Protein AF-A0A662RCV9-F1 (afdb_monomer_lite)

Structure (mmCIF, N/CA/C/O backbone):
data_AF-A0A662RCV9-F1
#
_entry.id   AF-A0A662RCV9-F1
#
loop_
_atom_site.group_PDB
_atom_site.id
_atom_site.type_symbol
_atom_site.label_atom_id
_atom_site.label_alt_id
_atom_site.label_comp_id
_atom_site.label_asym_id
_atom_site.label_entity_id
_atom_site.label_seq_id
_atom_site.pdbx_PDB_ins_code
_atom_site.Cartn_x
_atom_site.Cartn_y
_atom_site.Cartn_z
_atom_site.occupancy
_atom_site.B_iso_or_equiv
_atom_site.auth_seq_id
_atom_site.auth_comp_id
_atom_site.auth_asym_id
_atom_site.auth_atom_id
_atom_site.pdbx_PDB_model_num
ATOM 1 N N . MET A 1 1 ? -81.017 -62.241 39.665 1.00 31.53 1 MET A N 1
ATOM 2 C CA . MET A 1 1 ? -79.745 -62.808 39.164 1.00 31.53 1 MET A CA 1
ATOM 3 C C . MET A 1 1 ? -78.809 -61.648 38.852 1.00 31.53 1 MET A C 1
ATOM 5 O O . MET A 1 1 ? -79.280 -60.756 38.170 1.00 31.53 1 MET A O 1
ATOM 9 N N . ILE A 1 2 ? -77.567 -61.684 39.366 1.00 32.50 2 ILE A N 1
ATOM 10 C CA . ILE A 1 2 ? -76.343 -60.984 38.885 1.00 32.50 2 ILE A CA 1
ATOM 11 C C . ILE A 1 2 ? -76.478 -59.444 38.678 1.00 32.50 2 ILE A C 1
ATOM 13 O O . ILE A 1 2 ? -77.080 -59.025 37.701 1.00 32.50 2 ILE A O 1
ATOM 17 N N . THR A 1 3 ? -76.130 -58.528 39.603 1.00 35.22 3 THR A N 1
ATOM 18 C CA . THR A 1 3 ? -74.823 -58.098 40.204 1.00 35.22 3 THR A CA 1
ATOM 19 C C . THR A 1 3 ? -73.864 -57.290 39.304 1.00 35.22 3 THR A C 1
ATOM 21 O O . THR A 1 3 ? -73.508 -57.767 38.234 1.00 35.22 3 THR A O 1
ATOM 24 N N . GLY A 1 4 ? -73.345 -56.152 39.815 1.00 32.41 4 GLY A N 1
ATOM 25 C CA . GLY A 1 4 ? -72.220 -55.361 39.251 1.00 32.41 4 GLY A CA 1
ATOM 26 C C . GLY A 1 4 ? -72.557 -53.867 39.040 1.00 32.41 4 GLY A C 1
ATOM 27 O O . GLY A 1 4 ? -73.056 -53.524 37.980 1.00 32.41 4 GLY A O 1
ATOM 28 N N . VAL A 1 5 ? -72.562 -52.976 40.044 1.00 35.94 5 VAL A N 1
ATOM 2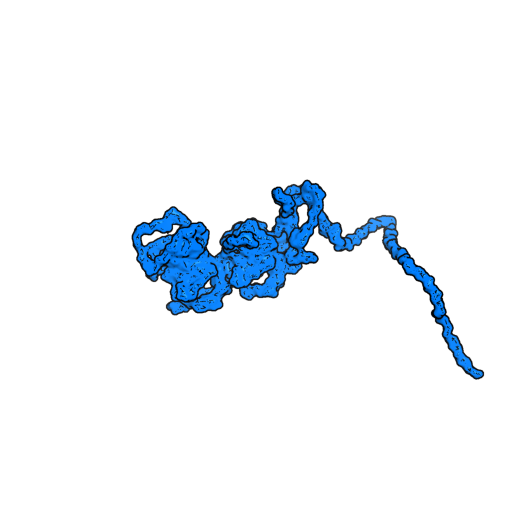9 C CA . VAL A 1 5 ? -71.458 -52.368 40.842 1.00 35.94 5 VAL A CA 1
ATOM 30 C C . VAL A 1 5 ? -70.784 -51.139 40.187 1.00 35.94 5 VAL A C 1
ATOM 32 O O . VAL A 1 5 ? -70.002 -51.251 39.254 1.00 35.94 5 VAL A O 1
ATOM 35 N N . CYS A 1 6 ? -71.106 -49.980 40.775 1.00 30.56 6 CYS A N 1
ATOM 36 C CA . CYS A 1 6 ? -70.373 -48.716 40.954 1.00 30.56 6 CYS A CA 1
ATOM 37 C C . CYS A 1 6 ? -69.074 -48.415 40.169 1.00 30.56 6 CYS A C 1
ATOM 39 O O . CYS A 1 6 ? -68.053 -49.050 40.410 1.00 30.56 6 CYS A O 1
ATOM 41 N N . MET A 1 7 ? -69.022 -47.220 39.559 1.00 29.84 7 MET A N 1
ATOM 42 C CA . MET A 1 7 ? -68.301 -46.098 40.194 1.00 29.84 7 MET A CA 1
ATOM 43 C C . MET A 1 7 ? -68.914 -44.738 39.799 1.00 29.84 7 MET A C 1
ATOM 45 O O . MET A 1 7 ? -69.350 -44.546 38.668 1.00 29.84 7 MET A O 1
ATOM 49 N N . ILE A 1 8 ? -69.005 -43.821 40.764 1.00 36.94 8 ILE A N 1
ATOM 50 C CA . ILE A 1 8 ? -69.650 -42.501 40.672 1.00 36.94 8 ILE A CA 1
ATOM 51 C C . ILE A 1 8 ? -68.619 -41.415 41.031 1.00 36.94 8 ILE A C 1
ATOM 53 O O . ILE A 1 8 ? -67.739 -41.670 41.849 1.00 36.94 8 ILE A O 1
ATOM 57 N N . MET A 1 9 ? -68.873 -40.203 40.515 1.00 33.81 9 MET A N 1
ATOM 58 C CA . MET A 1 9 ? -68.410 -38.865 40.944 1.00 33.81 9 MET A CA 1
ATOM 59 C C . MET A 1 9 ? -67.101 -38.328 40.327 1.00 33.81 9 MET A C 1
ATOM 61 O O . MET A 1 9 ? -66.177 -39.085 40.071 1.00 33.81 9 MET A O 1
ATOM 65 N N . ALA A 1 10 ? -66.964 -37.019 40.064 1.00 34.22 10 ALA A N 1
ATOM 66 C CA . ALA A 1 10 ? -67.925 -35.910 40.195 1.00 34.22 10 ALA A CA 1
ATOM 67 C C . ALA A 1 10 ? -67.695 -34.847 39.106 1.00 34.22 10 ALA A C 1
ATOM 69 O O . ALA A 1 10 ? -66.555 -34.518 38.792 1.00 34.22 10 ALA A O 1
ATOM 70 N N . LEU A 1 11 ? -68.778 -34.253 38.600 1.00 32.81 11 LEU A N 1
ATOM 71 C CA . LEU A 1 11 ? -68.750 -33.006 37.837 1.00 32.81 11 LEU A CA 1
ATOM 72 C C . LEU A 1 11 ? -69.623 -31.993 38.586 1.00 32.81 11 LEU A C 1
ATOM 74 O O . LEU A 1 11 ? -70.811 -32.255 38.730 1.00 32.81 11 LEU A O 1
ATOM 78 N N . LEU A 1 12 ? -69.020 -30.914 39.100 1.00 34.31 12 LEU A N 1
ATOM 79 C CA . LEU A 1 12 ? -69.616 -29.672 39.644 1.00 34.31 12 LEU A CA 1
ATOM 80 C C . LEU A 1 12 ? -68.435 -28.826 40.174 1.00 34.31 12 LEU A C 1
ATOM 82 O O . LEU A 1 12 ? -67.881 -29.119 41.225 1.00 34.31 12 LEU A O 1
ATOM 86 N N . VAL A 1 13 ? -67.821 -27.985 39.339 1.00 40.56 13 VAL A N 1
ATOM 87 C CA . VAL A 1 13 ? -68.150 -26.552 39.182 1.00 40.56 13 VAL A CA 1
ATOM 88 C C . VAL A 1 13 ? -67.979 -25.754 40.478 1.00 40.56 13 VAL A C 1
ATOM 90 O O . VAL A 1 13 ? -68.875 -25.724 41.314 1.00 40.56 13 VAL A O 1
ATOM 93 N N . PHE A 1 14 ? -66.888 -24.989 40.544 1.00 34.72 14 PHE A N 1
ATOM 94 C CA . PHE A 1 14 ? -66.885 -23.662 41.157 1.00 34.72 14 PHE A CA 1
ATOM 95 C C . PHE A 1 14 ? -66.137 -22.692 40.243 1.00 34.72 14 PHE A C 1
ATOM 97 O O . PHE A 1 14 ? -64.985 -22.920 39.882 1.00 34.72 14 PHE A O 1
ATOM 104 N N . VAL A 1 15 ? -66.819 -21.610 39.868 1.00 46.06 15 VAL A N 1
ATOM 105 C CA . VAL A 1 15 ? -66.172 -20.393 39.371 1.00 46.06 15 VAL A CA 1
ATOM 106 C C . VAL A 1 15 ? -65.544 -19.720 40.589 1.00 46.06 15 VAL A C 1
ATOM 108 O O . VAL A 1 15 ? -66.243 -19.471 41.570 1.00 46.06 15 VAL A O 1
ATOM 111 N N . GLY A 1 16 ? -64.242 -19.458 40.538 1.00 33.25 16 GLY A N 1
ATOM 112 C CA . GLY A 1 16 ? -63.501 -18.754 41.580 1.00 33.25 16 GLY A CA 1
ATOM 113 C C . GLY A 1 16 ? -62.483 -17.828 40.930 1.00 33.25 16 GLY A C 1
ATOM 114 O O . GLY A 1 16 ? -61.829 -18.224 39.966 1.00 33.25 16 GLY A O 1
ATOM 115 N N . ASP A 1 17 ? -62.405 -16.592 41.419 1.00 31.89 17 ASP A N 1
ATOM 116 C CA . ASP A 1 17 ? -61.586 -15.539 40.821 1.00 31.89 17 ASP A CA 1
ATOM 117 C C . ASP A 1 17 ? -60.115 -15.945 40.696 1.00 31.89 17 ASP A C 1
ATOM 119 O O . ASP A 1 17 ? -59.506 -16.433 41.651 1.00 31.89 17 ASP A O 1
ATOM 123 N N . SER A 1 18 ? -59.516 -15.643 39.542 1.00 37.44 18 SER A N 1
ATOM 124 C CA . SER A 1 18 ? -58.066 -15.673 39.343 1.00 37.44 18 SER A CA 1
ATOM 125 C C . SER A 1 18 ? -57.403 -14.537 40.126 1.00 37.44 18 SER A C 1
ATOM 127 O O . SER A 1 18 ? -56.944 -13.547 39.558 1.00 37.44 18 SER A O 1
ATOM 129 N N . ARG A 1 19 ? -57.360 -14.669 41.452 1.00 33.50 19 ARG A N 1
ATOM 130 C CA . ARG A 1 19 ? -56.411 -13.918 42.268 1.00 33.50 19 ARG A CA 1
ATOM 131 C C . ARG A 1 19 ? -55.027 -14.490 42.007 1.00 33.50 19 ARG A C 1
ATOM 133 O O . ARG A 1 19 ? -54.860 -15.708 42.005 1.00 33.50 19 ARG A O 1
ATOM 140 N N . ALA A 1 20 ? -54.060 -13.605 41.778 1.00 35.31 20 ALA A N 1
ATOM 141 C CA . ALA A 1 20 ? -52.662 -13.989 41.850 1.00 35.31 20 ALA A CA 1
ATOM 142 C C . ALA A 1 20 ? -52.443 -14.682 43.200 1.00 35.31 20 ALA A C 1
ATOM 144 O O . ALA A 1 20 ? -52.884 -14.167 44.231 1.00 35.31 20 ALA A O 1
ATOM 145 N N . ALA A 1 21 ? -51.810 -15.853 43.179 1.00 35.97 21 ALA A N 1
ATOM 146 C CA . ALA A 1 21 ? -51.142 -16.309 44.380 1.00 35.97 21 ALA A CA 1
ATOM 147 C C . ALA A 1 21 ? -50.091 -15.244 44.713 1.00 35.97 21 ALA A C 1
ATOM 149 O O . ALA A 1 21 ? -49.385 -14.785 43.811 1.00 35.97 21 ALA A O 1
ATOM 150 N N . ASP A 1 22 ? -50.017 -14.837 45.978 1.00 35.03 22 ASP A N 1
ATOM 151 C CA . ASP A 1 22 ? -48.788 -14.241 46.478 1.00 35.03 22 ASP A CA 1
ATOM 152 C C . ASP A 1 22 ? -47.717 -15.329 46.315 1.00 35.03 22 ASP A C 1
ATOM 154 O O . ASP A 1 22 ? -47.710 -16.307 47.063 1.00 35.03 22 ASP A O 1
ATOM 158 N N . ASP A 1 23 ? -46.879 -15.212 45.281 1.00 33.44 23 ASP A N 1
ATOM 159 C CA . ASP A 1 23 ? -45.663 -16.013 45.185 1.00 33.44 23 ASP A CA 1
ATOM 160 C C . ASP A 1 23 ? -44.817 -15.643 46.405 1.00 33.44 23 ASP A C 1
ATOM 162 O O . ASP A 1 23 ? -44.346 -14.506 46.524 1.00 33.44 23 ASP A O 1
ATOM 166 N N . ASP A 1 24 ? -44.680 -16.596 47.330 1.00 35.03 24 ASP A N 1
ATOM 167 C CA . ASP A 1 24 ? -43.913 -16.444 48.561 1.00 35.03 24 ASP A CA 1
ATOM 168 C C . ASP A 1 24 ? -42.523 -15.883 48.235 1.00 35.03 24 ASP A C 1
ATOM 170 O O . ASP A 1 24 ? -41.672 -16.567 47.658 1.00 35.03 24 ASP A O 1
ATOM 174 N N . ILE A 1 25 ? -42.278 -14.627 48.625 1.00 42.31 25 ILE A N 1
ATOM 175 C CA . ILE A 1 25 ? -40.955 -14.011 48.508 1.00 42.31 25 ILE A CA 1
ATOM 176 C C . ILE A 1 25 ? -39.993 -14.897 49.314 1.00 42.31 25 ILE A C 1
ATOM 178 O O . ILE A 1 25 ? -40.198 -15.036 50.525 1.00 42.31 25 ILE A O 1
ATOM 182 N N . PRO A 1 26 ? -38.951 -15.496 48.704 1.00 42.88 26 PRO A N 1
ATOM 183 C CA . PRO A 1 26 ? -38.099 -16.454 49.397 1.00 42.88 26 PRO A CA 1
ATOM 184 C C . PRO A 1 26 ? -37.330 -15.767 50.532 1.00 42.88 26 PRO A C 1
ATOM 186 O O . PRO A 1 26 ? -36.320 -15.092 50.323 1.00 42.88 26 PRO A O 1
ATOM 189 N N . PHE A 1 27 ? -37.824 -15.940 51.759 1.00 43.72 27 PHE A N 1
ATOM 190 C CA . PHE A 1 27 ? -37.208 -15.396 52.961 1.00 43.72 27 PHE A CA 1
ATOM 191 C C . PHE A 1 27 ? -36.039 -16.282 53.400 1.00 43.72 27 PHE A C 1
ATOM 193 O O . PHE A 1 27 ? -36.218 -17.328 54.027 1.00 43.72 27 PHE A O 1
ATOM 200 N N . PHE A 1 28 ? -34.820 -15.843 53.095 1.00 47.69 28 PHE A N 1
ATOM 201 C CA . PHE A 1 28 ? -33.599 -16.487 53.571 1.00 47.69 28 PHE A CA 1
ATOM 202 C C . PHE A 1 28 ? -33.356 -16.167 55.053 1.00 47.69 28 PHE A C 1
ATOM 204 O O . PHE A 1 28 ? -32.650 -15.219 55.405 1.00 47.69 28 PHE A O 1
ATOM 211 N N . ALA A 1 29 ? -33.926 -16.991 55.934 1.00 44.41 29 ALA A N 1
ATOM 212 C CA . ALA A 1 29 ? -33.569 -17.022 57.347 1.00 44.41 29 ALA A CA 1
ATOM 213 C C . ALA A 1 29 ? -32.135 -17.563 57.510 1.00 44.41 29 ALA A C 1
ATOM 215 O O . ALA A 1 29 ? -31.917 -18.773 57.522 1.00 44.41 29 ALA A O 1
ATOM 216 N N . GLY A 1 30 ? -31.149 -16.668 57.611 1.00 46.34 30 GLY A N 1
ATOM 217 C CA . GLY A 1 30 ? -29.776 -17.049 57.956 1.00 46.34 30 GLY A CA 1
ATOM 218 C C . GLY A 1 30 ? -29.659 -17.425 59.433 1.00 46.34 30 GLY A C 1
ATOM 219 O O . GLY A 1 30 ? -30.222 -16.741 60.289 1.00 46.34 30 GLY A O 1
ATOM 220 N N . GLU A 1 31 ? -28.909 -18.483 59.743 1.00 50.44 31 GLU A N 1
ATOM 221 C CA . GLU A 1 31 ? -28.566 -18.808 61.130 1.00 50.44 31 GLU A CA 1
ATOM 222 C C . GLU A 1 31 ? -27.612 -17.765 61.731 1.00 50.44 31 GLU A C 1
ATOM 224 O O . GLU A 1 31 ? -26.708 -17.241 61.072 1.00 50.44 31 GLU A O 1
ATOM 229 N N . THR A 1 32 ? -27.795 -17.482 63.021 1.00 46.69 32 THR A N 1
ATOM 230 C CA . THR A 1 32 ? -27.042 -16.469 63.765 1.00 46.69 32 THR A CA 1
ATOM 231 C C . THR A 1 32 ? -25.558 -16.838 63.887 1.00 46.69 32 THR A C 1
ATOM 233 O O . THR A 1 32 ? -25.153 -17.510 64.833 1.00 46.69 32 THR A O 1
ATOM 236 N N . GLY A 1 33 ? -24.727 -16.369 62.954 1.00 48.56 33 GLY A N 1
ATOM 237 C CA . GLY A 1 33 ? -23.268 -16.539 63.010 1.00 48.56 33 GLY A CA 1
ATOM 238 C C . GLY A 1 33 ? -22.567 -16.679 61.659 1.00 48.56 33 GLY A C 1
ATOM 239 O O . GLY A 1 33 ? -21.349 -16.526 61.603 1.00 48.56 33 GLY A O 1
ATOM 240 N N . LEU A 1 34 ? -23.308 -16.920 60.573 1.00 48.84 34 LEU A N 1
ATOM 241 C CA . LEU A 1 34 ? -22.764 -16.952 59.214 1.00 48.84 34 LEU A CA 1
ATOM 242 C C . LEU A 1 34 ? -23.221 -15.701 58.446 1.00 48.84 34 LEU A C 1
ATOM 244 O O . LEU A 1 34 ? -24.417 -15.405 58.440 1.00 48.84 34 LEU A O 1
ATOM 248 N N . PRO A 1 35 ? -22.319 -14.939 57.798 1.00 45.28 35 PRO A N 1
ATOM 249 C CA . PRO A 1 35 ? -22.740 -13.842 56.941 1.00 45.28 35 PRO A CA 1
ATOM 250 C C . PRO A 1 35 ? -23.471 -14.409 55.719 1.00 45.28 35 PRO A C 1
ATOM 252 O O . PRO A 1 35 ? -22.893 -15.161 54.934 1.00 45.28 35 PRO A O 1
ATOM 255 N N . ASN A 1 36 ? -24.733 -14.016 55.541 1.00 47.44 36 ASN A N 1
ATOM 256 C CA . ASN A 1 36 ? -25.494 -14.286 54.324 1.00 47.44 36 ASN A CA 1
ATOM 257 C C . ASN A 1 36 ? -24.859 -13.526 53.147 1.00 47.44 36 ASN A C 1
ATOM 259 O O . ASN A 1 36 ? -25.221 -12.383 52.868 1.00 47.44 36 ASN A O 1
ATOM 263 N N . VAL A 1 37 ? -23.901 -14.148 52.456 1.00 51.06 37 VAL A N 1
ATOM 264 C CA . VAL A 1 37 ? -23.338 -13.601 51.217 1.00 51.06 37 VAL A CA 1
ATOM 265 C C . VAL A 1 37 ? -24.336 -13.847 50.087 1.00 51.06 37 VAL A C 1
ATOM 267 O O . VAL A 1 37 ? -24.345 -14.901 49.453 1.00 51.06 37 VAL A O 1
ATOM 270 N N . MET A 1 38 ? -25.200 -12.861 49.847 1.00 52.75 38 MET A N 1
ATOM 271 C CA . MET A 1 38 ? -26.056 -12.830 48.666 1.00 52.75 38 MET A CA 1
ATOM 272 C C . MET A 1 38 ? -25.196 -12.506 47.439 1.00 52.75 38 MET A C 1
ATOM 274 O O . MET A 1 38 ? -24.835 -11.353 47.209 1.00 52.75 38 MET A O 1
ATOM 278 N N . PHE A 1 39 ? -24.878 -13.520 46.636 1.00 50.28 39 PHE A N 1
ATOM 279 C CA . PHE A 1 39 ? -24.305 -13.308 45.309 1.00 50.28 39 PHE A CA 1
ATOM 280 C C . PHE A 1 39 ? -25.419 -12.901 44.341 1.00 50.28 39 PHE A C 1
ATOM 282 O O . PHE A 1 39 ? -26.150 -13.747 43.826 1.00 50.28 39 PHE A O 1
ATOM 289 N N . ILE A 1 40 ? -25.558 -11.596 44.106 1.00 51.56 40 ILE A N 1
ATOM 290 C CA . ILE A 1 40 ? -26.419 -11.075 43.045 1.00 51.56 40 ILE A CA 1
ATOM 291 C C . ILE A 1 40 ? -25.659 -11.201 41.722 1.00 51.56 40 ILE A C 1
ATOM 293 O O . ILE A 1 40 ? -24.753 -10.420 41.444 1.00 51.56 40 ILE A O 1
ATOM 297 N N . PHE A 1 41 ? -26.040 -12.176 40.899 1.00 47.81 41 PHE A N 1
ATOM 298 C CA . PHE A 1 41 ? -25.658 -12.218 39.487 1.00 47.81 41 PHE A CA 1
ATOM 299 C C . PHE A 1 41 ? -26.686 -11.425 38.675 1.00 47.81 41 PHE A C 1
ATOM 301 O O . PHE A 1 41 ? -27.550 -12.004 38.016 1.00 47.81 41 PHE A O 1
ATOM 308 N N . ASP A 1 42 ? -26.630 -10.096 38.780 1.00 45.41 42 ASP A N 1
ATOM 309 C CA . ASP A 1 42 ? -27.440 -9.219 37.938 1.00 45.41 42 ASP A CA 1
ATOM 310 C C . ASP A 1 42 ? -26.706 -8.942 36.621 1.00 45.41 42 ASP A C 1
ATOM 312 O O . ASP A 1 42 ? -25.679 -8.267 36.588 1.00 45.41 42 ASP A O 1
ATOM 316 N N . ASN A 1 43 ? -27.257 -9.475 35.531 1.00 44.28 43 ASN A N 1
ATOM 317 C CA . ASN A 1 43 ? -26.786 -9.229 34.169 1.00 44.28 43 ASN A CA 1
ATOM 318 C C . ASN A 1 43 ? -27.528 -8.052 33.506 1.00 44.28 43 ASN A C 1
ATOM 320 O O . ASN A 1 43 ? -27.511 -7.938 32.281 1.00 44.28 43 ASN A O 1
ATOM 324 N N . SER A 1 44 ? -28.220 -7.203 34.274 1.00 48.75 44 SER A N 1
ATOM 325 C CA . SER A 1 44 ? -28.886 -6.020 33.737 1.00 48.75 44 SER A CA 1
ATOM 326 C C . SER A 1 44 ? -27.890 -5.001 33.172 1.00 48.75 44 SER A C 1
ATOM 328 O O . SER A 1 44 ? -26.840 -4.715 33.751 1.00 48.75 44 SER A O 1
ATOM 330 N N . ASP A 1 45 ? -28.289 -4.367 32.069 1.00 46.16 45 ASP A N 1
ATOM 331 C CA . ASP A 1 45 ? -27.633 -3.207 31.447 1.00 46.16 45 ASP A CA 1
ATOM 332 C C . ASP A 1 45 ? -27.265 -2.083 32.439 1.00 46.16 45 ASP A C 1
ATOM 334 O O . ASP A 1 45 ? -26.376 -1.278 32.170 1.00 46.16 45 ASP A O 1
ATOM 338 N N . SER A 1 46 ? -27.969 -1.998 33.572 1.00 46.81 46 SER A N 1
ATOM 339 C CA . SER A 1 46 ? -27.752 -1.014 34.639 1.00 46.81 46 SER A CA 1
ATOM 340 C C . SER A 1 46 ? -26.547 -1.295 35.542 1.00 46.81 46 SER A C 1
ATOM 342 O O . SER A 1 46 ? -26.133 -0.390 36.262 1.00 46.81 46 SER A O 1
ATOM 344 N N . MET A 1 47 ? -25.995 -2.513 35.531 1.00 45.06 47 MET A N 1
ATOM 345 C CA . MET A 1 47 ? -24.847 -2.906 36.364 1.00 45.06 47 MET A CA 1
ATOM 346 C C . MET A 1 47 ? -23.541 -3.091 35.577 1.00 45.06 47 MET A C 1
ATOM 348 O O . MET A 1 47 ? -22.485 -3.198 36.197 1.00 45.06 47 MET A O 1
ATOM 352 N N . GLN A 1 48 ? -23.585 -3.107 34.238 1.00 50.41 48 GLN A N 1
ATOM 353 C CA . GLN A 1 48 ? -22.397 -3.331 33.398 1.00 50.41 48 GLN A CA 1
ATOM 354 C C . GLN A 1 48 ? -21.670 -2.042 32.972 1.00 50.41 48 GLN A C 1
ATOM 356 O O . GLN A 1 48 ? -20.453 -2.071 32.800 1.00 50.41 48 GLN A O 1
ATOM 361 N N . ASP A 1 49 ? -22.374 -0.909 32.880 1.00 53.28 49 ASP A N 1
ATOM 362 C CA . ASP A 1 49 ? -21.782 0.410 32.621 1.00 53.28 49 ASP A CA 1
ATOM 363 C C . ASP A 1 49 ? -21.808 1.263 33.904 1.00 53.28 49 ASP A C 1
ATOM 365 O O . ASP A 1 49 ? -22.858 1.799 34.266 1.00 53.28 49 ASP A O 1
ATOM 369 N N . VAL A 1 50 ? -20.659 1.492 34.556 1.00 55.28 50 VAL A N 1
ATOM 370 C CA . VAL A 1 50 ? -20.519 2.704 35.388 1.00 55.28 50 VAL A CA 1
ATOM 371 C C . VAL A 1 50 ? -20.481 3.880 34.410 1.00 55.28 50 VAL A C 1
ATOM 373 O O . VAL A 1 50 ? -19.551 3.946 33.603 1.00 55.28 50 VAL A O 1
ATOM 376 N N . PRO A 1 51 ? -21.474 4.786 34.409 1.00 64.19 51 PRO A N 1
ATOM 377 C CA . PRO A 1 51 ? -21.520 5.833 33.407 1.00 64.19 51 PRO A CA 1
ATOM 378 C C . PRO A 1 51 ? -20.365 6.812 33.610 1.00 64.19 51 PRO A C 1
ATOM 380 O O . PRO A 1 51 ? -20.164 7.339 34.704 1.00 64.19 51 PRO A O 1
ATOM 383 N N . TYR A 1 52 ? -19.650 7.089 32.526 1.00 72.75 52 TYR A N 1
ATOM 384 C CA . TYR A 1 52 ? -18.602 8.098 32.477 1.00 72.75 52 TYR A CA 1
ATOM 385 C C . TYR A 1 52 ? -19.154 9.467 32.906 1.00 72.75 52 TYR A C 1
ATOM 387 O O . TYR A 1 52 ? -20.156 9.926 32.357 1.00 72.75 52 TYR A O 1
ATOM 395 N N . LEU A 1 53 ? -18.524 10.134 33.874 1.00 82.00 53 LEU A N 1
ATOM 396 C CA . LEU A 1 53 ? -18.952 11.458 34.331 1.00 82.00 53 LEU A CA 1
ATOM 397 C C . LEU A 1 53 ? -18.329 12.547 33.455 1.00 82.00 53 LEU A C 1
ATOM 399 O O . LEU A 1 53 ? -17.136 12.523 33.183 1.00 82.00 53 LEU A O 1
ATOM 403 N N . ARG A 1 54 ? -19.129 13.517 33.015 1.00 83.94 54 ARG A N 1
ATOM 404 C CA . ARG A 1 54 ? -18.655 14.711 32.299 1.00 83.94 54 ARG A CA 1
ATOM 405 C C . ARG A 1 54 ? -18.329 15.829 33.282 1.00 83.94 54 ARG A C 1
ATOM 407 O O . ARG A 1 54 ? -18.956 15.926 34.337 1.00 83.94 54 ARG A O 1
ATOM 414 N N . LYS A 1 55 ? -17.437 16.745 32.890 1.00 83.44 55 LYS A N 1
ATOM 415 C CA . LYS A 1 55 ? -17.058 17.934 33.683 1.00 83.44 55 LYS A CA 1
ATOM 416 C C . LYS A 1 55 ? -18.248 18.902 33.936 1.00 83.44 55 LYS A C 1
ATOM 418 O O . LYS A 1 55 ? -18.156 19.771 34.797 1.00 83.44 55 LYS A O 1
ATOM 423 N N . ASP A 1 56 ? -19.391 18.721 33.254 1.00 82.12 56 ASP A N 1
ATOM 424 C CA . ASP A 1 56 ? -20.676 19.411 33.506 1.00 82.12 56 ASP A CA 1
ATOM 425 C C . ASP A 1 56 ? -21.604 18.705 34.532 1.00 82.12 56 ASP A C 1
ATOM 427 O O . ASP A 1 56 ? -22.691 19.204 34.828 1.00 82.12 56 ASP A O 1
ATOM 431 N N . GLY A 1 57 ? -21.191 17.554 35.075 1.00 76.81 57 GLY A N 1
ATOM 432 C CA . GLY A 1 57 ? -21.957 16.728 36.014 1.00 76.81 57 GLY A CA 1
ATOM 433 C C . GLY A 1 57 ? -22.954 15.754 35.370 1.00 76.81 57 GLY A C 1
ATOM 434 O O . GLY A 1 57 ? -23.561 14.956 36.086 1.00 76.81 57 GLY A O 1
ATOM 435 N N . ASN A 1 58 ? -23.132 15.775 34.045 1.00 80.88 58 ASN A N 1
ATOM 436 C CA . ASN A 1 58 ? -23.969 14.801 33.346 1.00 80.88 58 ASN A CA 1
ATOM 437 C C . ASN A 1 58 ? -23.242 13.464 33.157 1.00 80.88 58 ASN A C 1
ATOM 439 O O . ASN A 1 58 ? -22.018 13.388 33.053 1.00 80.88 58 ASN A O 1
ATOM 443 N N . THR A 1 59 ? -24.018 12.391 33.035 1.00 78.31 59 THR A N 1
ATOM 444 C CA . THR A 1 59 ? -23.511 11.059 32.708 1.00 78.31 59 THR A CA 1
ATOM 445 C C . THR A 1 59 ? -23.463 10.831 31.199 1.00 78.31 59 THR A C 1
ATOM 447 O O . THR A 1 59 ? -24.467 10.931 30.489 1.00 78.31 59 THR A O 1
ATOM 450 N N . LEU A 1 60 ? -22.291 10.457 30.694 1.00 74.88 60 LEU A N 1
ATOM 451 C CA . LEU A 1 60 ? -22.125 9.897 29.365 1.00 74.88 60 LEU A CA 1
ATOM 452 C C . LEU A 1 60 ? -22.393 8.387 29.398 1.00 74.88 60 LEU A C 1
ATOM 454 O O . LEU A 1 60 ? -21.662 7.617 30.018 1.00 74.88 60 LEU A O 1
ATOM 458 N N . ARG A 1 61 ? -23.368 7.953 28.594 1.00 72.50 61 ARG A N 1
ATOM 459 C CA . ARG A 1 61 ? -23.448 6.574 28.095 1.00 72.50 61 ARG A CA 1
ATOM 460 C C . ARG A 1 61 ? -23.131 6.572 26.592 1.00 72.50 61 ARG A C 1
ATOM 462 O O . ARG A 1 61 ? -23.940 7.109 25.824 1.00 72.50 61 ARG A O 1
ATOM 469 N N . PRO A 1 62 ? -21.974 6.043 26.145 1.00 67.38 62 PRO A N 1
ATOM 470 C CA . PRO A 1 62 ? -21.641 5.954 24.724 1.00 67.38 62 PRO A CA 1
ATOM 471 C C . PRO A 1 62 ? -22.703 5.161 23.944 1.00 67.38 62 PRO A C 1
ATOM 473 O O . PRO A 1 62 ? -23.315 4.239 24.472 1.00 67.38 62 PRO A O 1
ATOM 476 N N . ARG A 1 63 ? -22.954 5.515 22.675 1.00 61.88 63 ARG A N 1
ATOM 477 C CA . ARG A 1 63 ? -24.005 4.881 21.847 1.00 61.88 63 ARG A CA 1
ATOM 478 C C . ARG A 1 63 ? -23.502 4.451 20.467 1.00 61.88 63 ARG A C 1
ATOM 480 O O . ARG A 1 63 ? -22.611 5.074 19.887 1.00 61.88 63 ARG A O 1
ATOM 487 N N . GLY A 1 64 ? -24.128 3.417 19.902 1.00 66.56 64 GLY A N 1
ATOM 488 C CA . GLY A 1 64 ? -23.975 3.007 18.499 1.00 66.56 64 GLY A CA 1
ATOM 489 C C . GLY A 1 64 ? -22.637 2.333 18.180 1.00 66.56 64 GLY A C 1
ATOM 490 O O . GLY A 1 64 ? -22.500 1.121 18.312 1.00 66.56 64 GLY A O 1
ATOM 491 N N . TRP A 1 65 ? -21.657 3.112 17.722 1.00 59.19 65 TRP A N 1
ATOM 492 C CA . TRP A 1 65 ? -20.280 2.653 17.480 1.00 59.19 65 TRP A CA 1
ATOM 493 C C . TRP A 1 65 ? -19.284 3.197 18.515 1.00 59.19 65 TRP A C 1
ATOM 495 O O . TRP A 1 65 ? -18.128 2.804 18.500 1.00 59.19 65 TRP A O 1
ATOM 505 N N . ARG A 1 66 ? -19.720 4.086 19.419 1.00 67.06 66 ARG A N 1
ATOM 506 C CA . ARG A 1 66 ? -18.850 4.802 20.368 1.00 67.06 66 ARG A CA 1
ATOM 507 C C . ARG A 1 66 ? -18.570 4.066 21.680 1.00 67.06 66 ARG A C 1
ATOM 509 O O . ARG A 1 66 ? -17.698 4.490 22.419 1.00 67.06 66 ARG A O 1
ATOM 516 N N . TRP A 1 67 ? -19.285 2.981 21.971 1.00 63.03 67 TRP A N 1
ATOM 517 C CA . TRP A 1 67 ? -18.999 2.099 23.117 1.00 63.03 67 TRP A CA 1
ATOM 518 C C . TRP A 1 67 ? -17.746 1.229 22.911 1.00 63.03 67 TRP A C 1
ATOM 520 O O . TRP A 1 67 ? -17.315 0.527 23.812 1.00 63.03 67 TRP A O 1
ATOM 530 N N . ARG A 1 68 ? -17.170 1.282 21.706 1.00 62.25 68 ARG A N 1
ATOM 531 C CA . ARG A 1 68 ? -16.096 0.417 21.202 1.00 62.25 68 ARG A CA 1
ATOM 532 C C . ARG A 1 68 ? -14.684 0.880 21.543 1.00 62.25 68 ARG A C 1
ATOM 534 O O . ARG A 1 68 ? -13.711 0.263 21.122 1.00 62.25 68 ARG A O 1
ATOM 541 N N . TYR A 1 69 ? -14.579 1.995 22.250 1.00 70.25 69 TYR A N 1
ATOM 542 C CA . TYR A 1 69 ? -13.322 2.639 22.600 1.00 70.25 69 TYR A CA 1
ATOM 543 C C . TYR A 1 69 ? -13.350 2.980 24.078 1.00 70.25 69 TYR A C 1
ATOM 545 O O . TYR A 1 69 ? -14.423 3.149 24.665 1.00 70.25 69 TYR A O 1
ATOM 553 N N . GLY A 1 70 ? -12.168 3.157 24.658 1.00 72.50 70 GLY A N 1
ATOM 554 C CA . GLY A 1 70 ? -12.095 3.871 25.914 1.00 72.50 70 GLY A CA 1
ATOM 555 C C . GLY A 1 70 ? -12.618 5.290 25.742 1.00 72.50 70 GLY A C 1
ATOM 556 O O . GLY A 1 70 ? -12.466 5.895 24.683 1.00 72.50 70 GLY A O 1
ATOM 557 N N . VAL A 1 71 ? -13.194 5.846 26.797 1.00 78.25 71 VAL A N 1
ATOM 558 C CA . VAL A 1 71 ? -13.220 7.299 26.953 1.00 78.25 71 VAL A CA 1
ATOM 559 C C . VAL A 1 71 ? -11.962 7.701 27.719 1.00 78.25 71 VAL A C 1
ATOM 561 O O . VAL A 1 71 ? -11.510 6.938 28.586 1.00 78.25 71 VAL A O 1
ATOM 564 N N . LYS A 1 72 ? -11.373 8.840 27.348 1.00 84.56 72 LYS A N 1
ATOM 565 C CA . LYS A 1 72 ? -10.198 9.388 28.025 1.00 84.56 72 LYS A CA 1
ATOM 566 C C . LYS A 1 72 ? -10.549 10.021 29.371 1.00 84.56 72 LYS A C 1
ATOM 568 O O . LYS A 1 72 ? -11.637 10.566 29.539 1.00 84.56 72 LYS A O 1
ATOM 573 N N . ASP A 1 73 ? -9.587 9.926 30.276 1.00 81.12 73 ASP A N 1
ATOM 574 C CA . ASP A 1 73 ? -9.496 10.570 31.588 1.00 81.12 73 ASP A CA 1
ATOM 575 C C . ASP A 1 73 ? -7.980 10.707 31.845 1.00 81.12 73 ASP A C 1
ATOM 577 O O . ASP A 1 73 ? -7.364 9.877 32.516 1.00 81.12 73 ASP A O 1
ATOM 581 N N . GLU A 1 74 ? -7.338 11.639 31.128 1.00 78.81 74 GLU A N 1
ATOM 582 C CA . GLU A 1 74 ? -5.891 11.901 31.199 1.00 78.81 74 GLU A CA 1
ATOM 583 C C . GLU A 1 74 ? -5.509 12.577 32.530 1.00 78.81 74 GLU A C 1
ATOM 585 O O . GLU A 1 74 ? -4.402 12.367 33.030 1.00 78.81 74 GLU A O 1
ATOM 590 N N . ASP A 1 75 ? -6.436 13.341 33.123 1.00 76.31 75 ASP A N 1
ATOM 591 C CA . ASP A 1 75 ? -6.280 13.999 34.428 1.00 76.31 75 ASP A CA 1
ATOM 592 C C . ASP A 1 75 ? -6.379 13.006 35.611 1.00 76.31 75 ASP A C 1
ATOM 594 O O . ASP A 1 75 ? -5.814 13.254 36.681 1.00 76.31 75 ASP A O 1
ATOM 598 N N . GLY A 1 76 ? -7.080 11.877 35.440 1.00 76.69 76 GLY A N 1
ATOM 599 C CA . GLY A 1 76 ? -7.348 10.893 36.492 1.00 76.69 76 GLY A CA 1
ATOM 600 C C . GLY A 1 76 ? -8.301 11.402 37.580 1.00 76.69 76 GLY A C 1
ATOM 601 O O . GLY A 1 76 ? -8.273 10.895 38.706 1.00 76.69 76 GLY A O 1
ATOM 602 N N . ASP A 1 77 ? -9.102 12.430 37.279 1.00 77.88 77 ASP A N 1
ATOM 603 C CA . ASP A 1 77 ? -9.979 13.114 38.237 1.00 77.88 77 ASP A CA 1
ATOM 604 C C . ASP A 1 77 ? -11.376 12.471 38.349 1.00 77.88 77 ASP A C 1
ATOM 606 O O . ASP A 1 77 ? -12.184 12.865 39.198 1.00 77.88 77 ASP A O 1
ATOM 610 N N . GLY A 1 78 ? -11.634 11.432 37.545 1.00 74.44 78 GLY A N 1
ATOM 611 C CA . GLY A 1 78 ? -12.905 10.717 37.472 1.00 74.44 78 GLY A CA 1
ATOM 612 C C . GLY A 1 78 ? -13.911 11.347 36.507 1.00 74.44 78 GLY A C 1
ATOM 613 O O . GLY A 1 78 ? -15.030 10.836 36.391 1.00 74.44 78 GLY A O 1
ATOM 614 N N . PHE A 1 79 ? -13.532 12.423 35.812 1.00 81.81 79 PHE A N 1
ATOM 615 C CA . PHE A 1 79 ? -14.294 13.019 34.727 1.00 81.81 79 PHE A CA 1
ATOM 616 C C . PHE A 1 79 ? -13.614 12.780 33.382 1.00 81.81 79 PHE A C 1
ATOM 618 O O . PHE A 1 79 ? -12.397 12.749 33.254 1.00 81.81 79 PHE A O 1
ATOM 625 N N . ILE A 1 80 ? -14.424 12.642 32.339 1.00 84.25 80 ILE A N 1
ATOM 626 C CA . ILE A 1 80 ? -13.899 12.418 30.997 1.00 84.25 80 ILE A CA 1
ATOM 627 C C . ILE A 1 80 ? -13.362 13.684 30.348 1.00 84.25 80 ILE A C 1
ATOM 629 O O . ILE A 1 80 ? -13.858 14.794 30.582 1.00 84.25 80 ILE A O 1
ATOM 633 N N . ASP A 1 81 ? -12.414 13.479 29.442 1.00 85.06 81 ASP A N 1
ATOM 634 C CA . ASP A 1 81 ? -11.912 14.536 28.583 1.00 85.06 81 ASP A CA 1
ATOM 635 C C . ASP A 1 81 ? -12.832 14.828 27.406 1.00 85.06 81 ASP A C 1
ATOM 637 O O . ASP A 1 81 ? -13.446 13.950 26.787 1.00 85.06 81 ASP A O 1
ATOM 641 N N . GLU A 1 82 ? -12.901 16.116 27.090 1.00 85.94 82 GLU A N 1
ATOM 642 C CA . GLU A 1 82 ? -13.725 16.652 26.022 1.00 85.94 82 GLU A CA 1
ATOM 643 C C . GLU A 1 82 ? -12.910 17.642 25.188 1.00 85.94 82 GLU A C 1
ATOM 645 O O . GLU A 1 82 ? -12.124 18.440 25.705 1.00 85.94 82 GLU A O 1
ATOM 650 N N . THR A 1 83 ? -13.113 17.618 23.874 1.00 81.19 83 THR A N 1
ATOM 651 C CA . THR A 1 83 ? -12.538 18.605 22.966 1.00 81.19 83 THR A CA 1
ATOM 652 C C . THR A 1 83 ? -13.095 19.998 23.267 1.00 81.19 83 THR A C 1
ATOM 654 O O . THR A 1 83 ? -14.138 20.163 23.902 1.00 81.19 83 THR A O 1
ATOM 657 N N . LYS A 1 84 ? -12.441 21.033 22.728 1.00 78.69 84 LYS A N 1
ATOM 658 C CA . LYS A 1 84 ? -12.854 22.442 22.885 1.00 78.69 84 LYS A CA 1
ATOM 659 C C . LYS A 1 84 ? -14.293 22.735 22.429 1.00 78.69 84 LYS A C 1
ATOM 661 O O . LYS A 1 84 ? -14.858 23.738 22.852 1.00 78.69 84 LYS A O 1
ATOM 666 N N . ASP A 1 85 ? -14.876 21.861 21.609 1.00 79.81 85 ASP A N 1
ATOM 667 C CA . ASP A 1 85 ? -16.251 21.955 21.106 1.00 79.81 85 ASP A CA 1
ATOM 668 C C . ASP A 1 85 ? -17.265 21.158 21.958 1.00 79.81 85 ASP A C 1
ATOM 670 O O . ASP A 1 85 ? -18.422 21.010 21.564 1.00 79.81 85 ASP A O 1
ATOM 674 N N . GLY A 1 86 ? -16.843 20.596 23.099 1.00 76.38 86 GLY A N 1
ATOM 675 C CA . GLY A 1 86 ? -17.678 19.770 23.979 1.00 76.38 86 GLY A CA 1
ATOM 676 C C . GLY A 1 86 ? -17.978 18.370 23.431 1.00 76.38 86 GLY A C 1
ATOM 677 O O . GLY A 1 86 ? -18.979 17.764 23.817 1.00 76.38 86 GLY A O 1
ATOM 678 N N . ASN A 1 87 ? -17.151 17.863 22.508 1.00 82.31 87 ASN A N 1
ATOM 679 C CA . ASN A 1 87 ? -17.221 16.477 22.045 1.00 82.31 87 ASN A CA 1
ATOM 680 C C . ASN A 1 87 ? -16.326 15.584 22.907 1.00 82.31 87 ASN A C 1
ATOM 682 O O . ASN A 1 87 ? -15.243 15.988 23.296 1.00 82.31 87 ASN A O 1
ATOM 686 N N . ILE A 1 88 ? -16.751 14.351 23.137 1.00 82.88 88 ILE A N 1
ATOM 687 C CA . ILE A 1 88 ? -16.031 13.350 23.936 1.00 82.88 88 ILE A CA 1
ATOM 688 C C . ILE A 1 88 ? -14.702 12.984 23.261 1.00 82.88 88 ILE A C 1
ATOM 690 O O . ILE A 1 88 ? -14.718 12.662 22.066 1.00 82.88 88 ILE A O 1
ATOM 694 N N . ASP A 1 89 ? -13.593 12.977 24.006 1.00 84.00 89 ASP A N 1
ATOM 695 C CA . ASP A 1 89 ? -12.329 12.409 23.525 1.00 84.00 89 ASP A CA 1
ATOM 696 C C . ASP A 1 89 ? -12.263 10.897 23.815 1.00 84.00 89 ASP A C 1
ATOM 698 O O . ASP A 1 89 ? -12.594 10.419 24.905 1.00 84.00 89 ASP A O 1
ATOM 702 N N . TYR A 1 90 ? -11.872 10.124 22.804 1.00 83.00 90 TYR A N 1
ATOM 703 C CA . TYR A 1 90 ? -11.893 8.663 22.830 1.00 83.00 90 TYR A CA 1
ATOM 704 C C . TYR A 1 90 ? -10.472 8.107 22.811 1.00 83.00 90 TYR A C 1
ATOM 706 O O . TYR A 1 90 ? -9.671 8.416 21.930 1.00 83.00 90 TYR A O 1
ATOM 714 N N . ASP A 1 91 ? -10.192 7.208 23.748 1.00 81.12 91 ASP A N 1
ATOM 715 C CA . ASP A 1 91 ? -8.999 6.377 23.730 1.00 81.12 91 ASP A CA 1
ATOM 716 C C . ASP A 1 91 ? -9.226 5.188 22.786 1.00 81.12 91 ASP A C 1
ATOM 718 O O . ASP A 1 91 ? -9.777 4.143 23.157 1.00 81.12 91 ASP A O 1
ATOM 722 N N . TYR A 1 92 ? -8.794 5.367 21.538 1.00 80.94 92 TYR A N 1
ATOM 723 C CA . TYR A 1 92 ? -8.789 4.320 20.516 1.00 80.94 92 TYR A CA 1
ATOM 724 C C . TYR A 1 92 ? -7.793 3.188 20.817 1.00 80.94 92 TYR A C 1
ATOM 726 O O . TYR A 1 92 ? -7.922 2.108 20.246 1.00 80.94 92 TYR A O 1
ATOM 734 N N . ASN A 1 93 ? -6.824 3.414 21.709 1.00 79.75 93 ASN A N 1
ATOM 735 C CA . ASN A 1 93 ? -5.686 2.533 21.958 1.00 79.75 93 ASN A CA 1
ATOM 736 C C . ASN A 1 93 ? -5.821 1.681 23.227 1.00 79.75 93 ASN A C 1
ATOM 738 O O . ASN A 1 93 ? -5.066 0.715 23.363 1.00 79.75 93 ASN A O 1
ATOM 742 N N . LYS A 1 94 ? -6.772 2.002 24.118 1.00 77.19 94 LYS A N 1
ATOM 743 C CA . LYS A 1 94 ? -6.970 1.453 25.480 1.00 77.19 94 LYS A CA 1
ATOM 744 C C . LYS A 1 94 ? -6.729 -0.045 25.666 1.00 77.19 94 LYS A C 1
ATOM 746 O O . LYS A 1 94 ? -6.332 -0.483 26.742 1.00 77.19 94 LYS A O 1
ATOM 751 N N . TYR A 1 95 ? -7.020 -0.832 24.636 1.00 72.50 95 TYR A N 1
ATOM 752 C CA . TYR A 1 95 ? -7.017 -2.292 24.674 1.00 72.50 95 TYR A CA 1
ATOM 753 C C . TYR A 1 95 ? -5.880 -2.944 23.865 1.00 72.50 95 TYR A C 1
ATOM 755 O O . TYR A 1 95 ? -5.568 -4.112 24.090 1.00 72.50 95 TYR A O 1
ATOM 763 N N . THR A 1 96 ? -5.203 -2.180 22.999 1.00 76.38 96 THR A N 1
ATOM 764 C CA . THR A 1 96 ? -4.210 -2.675 22.021 1.00 76.38 96 THR A CA 1
ATOM 765 C C . THR A 1 96 ? -3.025 -3.429 22.630 1.00 76.38 96 THR A C 1
ATOM 767 O O . THR A 1 96 ? -2.421 -4.263 21.959 1.00 76.38 96 THR A O 1
ATOM 770 N N . SER A 1 97 ? -2.668 -3.149 23.886 1.00 72.88 97 SER A N 1
ATOM 771 C CA . SER A 1 97 ? -1.526 -3.762 24.579 1.00 72.88 97 SER A CA 1
ATOM 772 C C . SER A 1 97 ? -1.781 -5.196 25.058 1.00 72.88 97 SER A C 1
ATOM 774 O O . SER A 1 97 ? -0.822 -5.912 25.342 1.00 72.88 97 SER A O 1
ATOM 776 N N . ALA A 1 98 ? -3.047 -5.616 25.140 1.00 74.12 98 ALA A N 1
ATOM 777 C CA . ALA A 1 98 ? -3.453 -6.981 25.479 1.00 74.12 98 ALA A CA 1
ATOM 778 C C . ALA A 1 98 ? -3.808 -7.829 24.242 1.00 74.12 98 ALA A C 1
ATOM 780 O O . ALA A 1 98 ? -3.960 -9.046 24.352 1.00 74.12 98 ALA A O 1
ATOM 781 N N . ASP A 1 99 ? -3.949 -7.192 23.078 1.00 83.75 99 ASP A N 1
ATOM 782 C CA . ASP A 1 99 ? -4.435 -7.810 21.850 1.00 83.75 99 ASP A CA 1
ATOM 783 C C . ASP A 1 99 ? -3.300 -8.546 21.094 1.00 83.75 99 ASP A C 1
ATOM 785 O O . ASP A 1 99 ? -2.173 -8.057 20.969 1.00 83.75 99 ASP A O 1
ATOM 789 N N . VAL A 1 100 ? -3.593 -9.741 20.567 1.00 90.88 100 VAL A N 1
ATOM 790 C CA . VAL A 1 100 ? -2.627 -10.580 19.826 1.00 90.88 100 VAL A CA 1
ATOM 791 C C . VAL A 1 100 ? -2.424 -10.047 18.405 1.00 90.88 100 VAL A C 1
ATOM 793 O O . VAL A 1 100 ? -3.367 -9.576 17.777 1.00 90.88 100 VAL A O 1
ATOM 796 N N . GLU A 1 101 ? -1.202 -10.129 17.875 1.00 94.25 101 GLU A N 1
ATOM 797 C CA . GLU A 1 101 ? -0.893 -9.702 16.505 1.00 94.25 101 GLU A CA 1
ATOM 798 C C . GLU A 1 101 ? -1.411 -10.695 15.453 1.00 94.25 101 GLU A C 1
ATOM 800 O O . GLU A 1 101 ? -1.137 -11.894 15.518 1.00 94.25 101 GLU A O 1
ATOM 805 N N . VAL A 1 102 ? -2.141 -10.176 14.464 1.00 94.50 102 VAL A N 1
ATOM 806 C CA . VAL A 1 102 ? -2.707 -10.932 13.343 1.00 94.50 102 VAL A CA 1
ATOM 807 C C . VAL A 1 102 ? -1.692 -10.964 12.193 1.00 94.50 102 VAL A C 1
ATOM 809 O O . VAL A 1 102 ? -1.353 -9.904 11.655 1.00 94.50 102 VAL A O 1
ATOM 812 N N . PRO A 1 103 ? -1.219 -12.148 11.756 1.00 93.62 103 PRO A N 1
ATOM 813 C CA . PRO A 1 103 ? -0.268 -12.249 10.654 1.00 93.62 103 PRO A CA 1
ATOM 814 C C . PRO A 1 103 ? -0.835 -11.705 9.340 1.00 93.62 103 PRO A C 1
ATOM 816 O O . PRO A 1 103 ? -1.901 -12.125 8.897 1.00 93.62 103 PRO A O 1
ATOM 819 N N . MET A 1 104 ? -0.079 -10.837 8.668 1.00 93.94 104 MET A N 1
ATOM 820 C CA . MET A 1 104 ? -0.373 -10.399 7.302 1.00 93.94 104 MET A CA 1
ATOM 821 C C . MET A 1 104 ? 0.446 -11.221 6.306 1.00 93.94 104 MET A C 1
ATOM 823 O O . MET A 1 104 ? 1.677 -11.223 6.354 1.00 93.94 104 MET A O 1
ATOM 827 N N . LEU A 1 105 ? -0.225 -11.912 5.382 1.00 91.12 105 LEU A N 1
ATOM 828 C CA . LEU A 1 105 ? 0.454 -12.654 4.318 1.00 91.12 105 LEU A CA 1
ATOM 829 C C . LEU A 1 105 ? 1.107 -11.682 3.331 1.00 91.12 105 LEU A C 1
ATOM 831 O O . LEU A 1 105 ? 0.453 -10.761 2.843 1.00 91.12 105 LEU A O 1
ATOM 835 N N . GLY A 1 106 ? 2.392 -11.895 3.044 1.00 91.19 106 GLY A N 1
ATOM 836 C CA . GLY A 1 106 ? 3.171 -11.072 2.122 1.00 91.19 106 GLY A CA 1
ATOM 837 C C . GLY A 1 106 ? 3.345 -11.703 0.746 1.00 91.19 106 GLY A C 1
ATOM 838 O O . GLY A 1 106 ? 3.399 -12.926 0.617 1.00 91.19 106 GLY A O 1
ATOM 839 N N . LYS A 1 107 ? 3.481 -10.859 -0.279 1.00 87.81 107 LYS A N 1
ATOM 840 C CA . LYS A 1 107 ? 3.662 -11.255 -1.675 1.00 87.81 107 LYS A CA 1
ATOM 841 C C . LYS A 1 107 ? 4.843 -10.535 -2.307 1.00 87.81 107 LYS A C 1
ATOM 843 O O . LYS A 1 107 ? 4.893 -9.311 -2.360 1.00 87.81 107 LYS A O 1
ATOM 848 N N . ILE A 1 108 ? 5.759 -11.318 -2.863 1.00 85.44 108 ILE A N 1
ATOM 849 C CA . ILE A 1 108 ? 6.803 -10.822 -3.758 1.00 85.44 108 ILE A CA 1
ATOM 850 C C . ILE A 1 108 ? 6.219 -10.785 -5.180 1.00 85.44 108 ILE A C 1
ATOM 852 O O . ILE A 1 108 ? 5.694 -11.809 -5.631 1.00 85.44 108 ILE A O 1
ATOM 856 N N . PRO A 1 109 ? 6.287 -9.651 -5.905 1.00 85.75 109 PRO A N 1
ATOM 857 C CA . PRO A 1 109 ? 5.922 -9.606 -7.315 1.00 85.75 109 PRO A CA 1
ATOM 858 C C . PRO A 1 109 ? 6.709 -10.641 -8.136 1.00 85.75 109 PRO A C 1
ATOM 860 O O . PRO A 1 109 ? 7.890 -10.866 -7.865 1.00 85.75 109 PRO A O 1
ATOM 863 N N . PRO A 1 110 ? 6.104 -11.268 -9.159 1.00 89.94 110 PRO A N 1
ATOM 864 C CA . PRO A 1 110 ? 6.856 -12.084 -10.099 1.00 89.94 110 PRO A CA 1
ATOM 865 C C . PRO A 1 110 ? 7.931 -11.245 -10.817 1.00 89.94 110 PRO A C 1
ATOM 867 O O . PRO A 1 110 ? 7.757 -10.032 -10.978 1.00 89.94 110 PRO A O 1
ATOM 870 N N . PRO A 1 111 ? 9.019 -11.882 -11.290 1.00 92.62 111 PRO A N 1
ATOM 871 C CA . PRO A 1 111 ? 10.030 -11.229 -12.112 1.00 92.62 111 PRO A CA 1
ATOM 872 C C . PRO A 1 111 ? 9.428 -10.472 -13.300 1.00 92.62 111 PRO A C 1
ATOM 874 O O . PRO A 1 111 ? 8.463 -10.932 -13.915 1.00 92.62 111 PRO A O 1
ATOM 877 N N . LEU A 1 112 ? 10.046 -9.346 -13.657 1.00 93.19 112 LEU A N 1
ATOM 878 C CA . LEU A 1 112 ? 9.713 -8.582 -14.850 1.00 93.19 112 LEU A CA 1
ATOM 879 C C . LEU A 1 112 ? 9.893 -9.475 -16.093 1.00 93.19 112 LEU A C 1
ATOM 881 O O . LEU A 1 112 ? 11.003 -9.958 -16.345 1.00 93.19 112 LEU A O 1
ATOM 885 N N . PRO A 1 113 ? 8.821 -9.732 -16.864 1.00 92.19 113 PRO A N 1
ATOM 886 C CA . PRO A 1 113 ? 8.887 -10.538 -18.071 1.00 92.19 113 PRO A CA 1
ATOM 887 C C . PRO A 1 113 ? 9.542 -9.713 -19.181 1.00 92.19 113 PRO A C 1
ATOM 889 O O . PRO A 1 113 ? 9.134 -8.581 -19.438 1.00 92.19 113 PRO A O 1
ATOM 892 N N . ARG A 1 114 ? 10.553 -10.279 -19.843 1.00 92.81 114 ARG A N 1
ATOM 893 C CA . ARG A 1 114 ? 11.363 -9.602 -20.864 1.00 92.81 114 ARG A CA 1
ATOM 894 C C . ARG A 1 114 ? 11.188 -10.237 -22.239 1.00 92.81 114 ARG A C 1
ATOM 896 O O . ARG A 1 114 ? 11.049 -11.453 -22.345 1.00 92.81 114 ARG A O 1
ATOM 903 N N . ILE A 1 115 ? 11.240 -9.412 -23.284 1.00 92.94 115 ILE A N 1
ATOM 904 C CA . ILE A 1 115 ? 11.205 -9.827 -24.698 1.00 92.94 115 ILE A CA 1
ATOM 905 C C . ILE A 1 115 ? 12.571 -9.741 -25.391 1.00 92.94 115 ILE A C 1
ATOM 907 O O . ILE A 1 115 ? 12.724 -10.249 -26.497 1.00 92.94 115 ILE A O 1
ATOM 911 N N . ASP A 1 116 ? 13.566 -9.123 -24.751 1.00 87.31 116 ASP A N 1
ATOM 912 C CA . ASP A 1 116 ? 14.921 -8.929 -25.289 1.00 87.31 116 ASP A CA 1
ATOM 913 C C . ASP A 1 116 ? 15.868 -10.124 -25.052 1.00 87.31 116 ASP A C 1
ATOM 915 O O . ASP A 1 116 ? 17.039 -10.080 -25.423 1.00 87.31 116 ASP A O 1
ATOM 919 N N . GLY A 1 117 ? 15.375 -11.198 -24.427 1.00 83.38 117 GLY A N 1
ATOM 920 C CA . GLY A 1 117 ? 16.172 -12.371 -24.055 1.00 83.38 117 GLY A CA 1
ATOM 921 C C . GLY A 1 117 ? 17.072 -12.167 -22.830 1.00 83.38 117 GLY A C 1
ATOM 922 O O . GLY A 1 117 ? 17.808 -13.085 -22.466 1.00 83.38 117 GLY A O 1
ATOM 923 N N . GLY A 1 118 ? 17.013 -11.003 -22.173 1.00 81.81 118 GLY A N 1
ATOM 924 C CA . GLY A 1 118 ? 17.692 -10.768 -20.903 1.00 81.81 118 GLY A CA 1
ATOM 925 C C . GLY A 1 118 ? 17.094 -11.601 -19.757 1.00 81.81 118 GLY A C 1
ATOM 926 O O . GLY A 1 118 ? 15.950 -12.058 -19.842 1.00 81.81 118 GLY A O 1
ATOM 927 N N . PRO A 1 119 ? 17.841 -11.807 -18.657 1.00 82.62 119 PRO A N 1
ATOM 928 C CA . PRO A 1 119 ? 17.348 -12.565 -17.513 1.00 82.62 119 PRO A CA 1
ATOM 929 C C . PRO A 1 119 ? 16.143 -11.862 -16.876 1.00 82.62 119 PRO A C 1
ATOM 931 O O . PRO A 1 119 ? 16.178 -10.659 -16.606 1.00 82.62 119 PRO A O 1
ATOM 934 N N . ALA A 1 120 ? 15.083 -12.627 -16.610 1.00 85.56 120 ALA A N 1
ATOM 935 C CA . ALA A 1 120 ? 13.940 -12.145 -15.848 1.00 85.56 120 ALA A CA 1
ATOM 936 C C . ALA A 1 120 ? 14.343 -11.941 -14.378 1.00 85.56 120 ALA A C 1
ATOM 938 O O . ALA A 1 120 ? 14.889 -12.841 -13.739 1.00 85.56 120 ALA A O 1
ATOM 939 N N . GLY A 1 121 ? 14.052 -10.761 -13.835 1.00 90.00 121 GLY A N 1
ATOM 940 C CA . GLY A 1 121 ? 14.342 -10.382 -12.452 1.00 90.00 121 GLY A CA 1
ATOM 941 C C . GLY A 1 121 ? 13.448 -9.225 -12.015 1.00 90.00 121 GLY A C 1
ATOM 942 O O . GLY A 1 121 ? 12.625 -8.756 -12.792 1.00 90.00 121 GLY A O 1
ATOM 943 N N . LEU A 1 122 ? 13.587 -8.743 -10.781 1.00 90.81 122 LEU A N 1
ATOM 944 C CA . LEU A 1 122 ? 12.850 -7.551 -10.326 1.00 90.81 122 LEU A CA 1
ATOM 945 C C . LEU A 1 122 ? 13.447 -6.236 -10.847 1.00 90.81 122 LEU A C 1
ATOM 947 O O . LEU A 1 122 ? 12.846 -5.180 -10.653 1.00 90.81 122 LEU A O 1
ATOM 951 N N . SER A 1 123 ? 14.604 -6.313 -11.508 1.00 91.56 123 SER A N 1
ATOM 952 C CA . SER A 1 123 ? 15.312 -5.178 -12.087 1.00 91.56 123 SER A CA 1
ATOM 953 C C . SER A 1 123 ? 15.270 -5.204 -13.613 1.00 91.56 123 SER A C 1
ATOM 955 O O . SER A 1 123 ? 15.369 -6.269 -14.225 1.00 91.56 123 SER A O 1
ATOM 957 N N . SER A 1 124 ? 15.167 -4.029 -14.230 1.00 91.19 124 SER A N 1
ATOM 958 C CA . SER A 1 124 ? 15.239 -3.844 -15.684 1.00 91.19 124 SER A CA 1
ATOM 959 C C . SER A 1 124 ? 15.864 -2.485 -16.032 1.00 91.19 124 SER A C 1
ATOM 961 O O . SER A 1 124 ? 16.224 -1.710 -15.142 1.00 91.19 124 SER A O 1
ATOM 963 N N . THR A 1 125 ? 16.046 -2.211 -17.322 1.00 85.62 125 THR A N 1
ATOM 964 C CA . THR A 1 125 ? 16.607 -0.959 -17.840 1.00 85.62 125 THR A CA 1
ATOM 965 C C . THR A 1 125 ? 15.508 0.002 -18.276 1.00 85.62 125 THR A C 1
ATOM 967 O O . THR A 1 125 ? 14.558 -0.363 -18.962 1.00 85.62 125 THR A O 1
ATOM 970 N N . VAL A 1 126 ? 15.648 1.267 -17.897 1.00 82.69 126 VAL A N 1
ATOM 971 C CA . VAL A 1 126 ? 14.817 2.353 -18.410 1.00 82.69 126 VAL A CA 1
ATOM 972 C C . VAL A 1 126 ? 15.290 2.681 -19.820 1.00 82.69 126 VAL A C 1
ATOM 974 O O . VAL A 1 126 ? 16.466 2.974 -20.002 1.00 82.69 126 VAL A O 1
ATOM 977 N N . THR A 1 127 ? 14.394 2.676 -20.806 1.00 78.75 127 THR A N 1
ATOM 978 C CA . THR A 1 127 ? 14.719 3.048 -22.197 1.00 78.75 127 THR A CA 1
ATOM 979 C C . THR A 1 127 ? 14.452 4.518 -22.513 1.00 78.75 127 THR A C 1
ATOM 981 O O . THR A 1 127 ? 14.899 5.019 -23.543 1.00 78.75 127 THR A O 1
ATOM 984 N N . LYS A 1 128 ? 13.687 5.203 -21.656 1.00 75.44 128 LYS A N 1
ATOM 985 C CA . LYS A 1 128 ? 13.401 6.644 -21.698 1.00 75.44 128 LYS A CA 1
ATOM 986 C C . LYS A 1 128 ? 12.720 7.066 -20.391 1.00 75.44 128 LYS A C 1
ATOM 988 O O . LYS A 1 128 ? 11.940 6.309 -19.818 1.00 75.44 128 LYS A O 1
ATOM 993 N N . ILE A 1 129 ? 12.942 8.301 -19.951 1.00 75.00 129 ILE A N 1
ATOM 994 C CA . ILE A 1 129 ? 12.112 8.954 -18.925 1.00 75.00 129 ILE A CA 1
ATOM 995 C C . ILE A 1 129 ? 11.337 10.094 -19.592 1.00 75.00 129 ILE A C 1
ATOM 997 O O . ILE A 1 129 ? 11.836 10.729 -20.518 1.00 75.00 129 ILE A O 1
ATOM 1001 N N . ASN A 1 130 ? 10.114 10.362 -19.144 1.00 73.12 130 ASN A N 1
ATOM 1002 C CA . ASN A 1 130 ? 9.408 11.615 -19.418 1.00 73.12 130 ASN A CA 1
ATOM 1003 C C . ASN A 1 130 ? 8.837 12.149 -18.095 1.00 73.12 130 ASN A C 1
ATOM 1005 O O . ASN A 1 130 ? 8.389 11.382 -17.239 1.00 73.12 130 ASN A O 1
ATOM 1009 N N . ARG A 1 131 ? 8.919 13.464 -17.903 1.00 69.06 131 ARG A N 1
ATOM 1010 C CA . ARG A 1 131 ? 8.404 14.159 -16.720 1.00 69.06 131 ARG A CA 1
ATOM 1011 C C . ARG A 1 131 ? 7.056 14.773 -17.065 1.00 69.06 131 ARG A C 1
ATOM 1013 O O . ARG A 1 131 ? 6.977 15.513 -18.039 1.00 69.06 131 ARG A O 1
ATOM 1020 N N . ASN A 1 132 ? 6.037 14.484 -16.264 1.00 61.53 132 ASN A N 1
ATOM 1021 C CA . ASN A 1 132 ? 4.709 15.081 -16.338 1.00 61.53 132 ASN A CA 1
ATOM 1022 C C . ASN A 1 132 ? 4.380 15.737 -14.982 1.00 61.53 132 ASN A C 1
ATOM 1024 O O . ASN A 1 132 ? 4.878 15.287 -13.949 1.00 61.53 132 ASN A O 1
ATOM 1028 N N . GLN A 1 133 ? 3.519 16.755 -14.981 1.00 60.25 133 GLN A N 1
ATOM 1029 C CA . GLN A 1 133 ? 3.138 17.593 -13.833 1.00 60.25 133 GLN A CA 1
ATOM 1030 C C . GLN A 1 133 ? 3.082 16.841 -12.484 1.00 60.25 133 GLN A C 1
ATOM 1032 O O . GLN A 1 133 ? 3.767 17.225 -11.538 1.00 60.25 133 GLN A O 1
ATOM 1037 N N . TYR A 1 134 ? 2.351 15.720 -12.419 1.00 61.47 134 TYR A N 1
ATOM 1038 C CA . TYR A 1 134 ? 2.178 14.907 -11.201 1.00 61.47 134 TYR A CA 1
ATOM 1039 C C . TYR A 1 134 ? 2.848 13.513 -11.254 1.00 61.47 134 TYR A C 1
ATOM 1041 O O . TYR A 1 134 ? 2.708 12.720 -10.319 1.00 61.47 134 TYR A O 1
ATOM 1049 N N . TRP A 1 135 ? 3.551 13.170 -12.341 1.00 72.62 135 TRP A N 1
ATOM 1050 C CA . TRP A 1 135 ? 3.993 11.793 -12.610 1.00 72.62 135 TRP A CA 1
ATOM 1051 C C . TRP A 1 135 ? 5.324 11.723 -13.359 1.00 72.62 135 TRP A C 1
ATOM 1053 O O . TRP A 1 135 ? 5.544 12.451 -14.323 1.00 72.62 135 TRP A O 1
ATOM 1063 N N . TYR A 1 136 ? 6.159 10.745 -13.020 1.00 76.38 136 TYR A N 1
ATOM 1064 C CA . TYR A 1 136 ? 7.228 10.299 -13.912 1.00 76.38 136 TYR A CA 1
ATOM 1065 C C . TYR A 1 136 ? 6.713 9.152 -14.790 1.00 76.38 136 TYR A C 1
ATOM 1067 O O . TYR A 1 136 ? 6.041 8.238 -14.305 1.00 76.38 136 TYR A O 1
ATOM 1075 N N . LEU A 1 137 ? 7.027 9.198 -16.083 1.00 82.12 137 LEU A N 1
ATOM 1076 C CA . LEU A 1 137 ? 6.815 8.101 -17.020 1.00 82.12 137 LEU A CA 1
ATOM 1077 C C . LEU A 1 137 ? 8.152 7.393 -17.237 1.00 82.12 137 LEU A C 1
ATOM 1079 O O . LEU A 1 137 ? 9.086 7.992 -17.770 1.00 82.12 137 LEU A O 1
ATOM 1083 N N . ILE A 1 138 ? 8.243 6.139 -16.803 1.00 85.88 138 ILE A N 1
ATOM 1084 C CA . ILE A 1 138 ? 9.448 5.311 -16.912 1.00 85.88 138 ILE A CA 1
ATOM 1085 C C . ILE A 1 138 ? 9.200 4.300 -18.025 1.00 85.88 138 ILE A C 1
ATOM 1087 O O . ILE A 1 138 ? 8.434 3.354 -17.841 1.00 85.88 138 ILE A O 1
ATOM 1091 N N . TYR A 1 139 ? 9.783 4.542 -19.195 1.00 86.56 139 TYR A N 1
ATOM 1092 C CA . TYR A 1 139 ? 9.656 3.662 -20.350 1.00 86.56 139 TYR A CA 1
ATOM 1093 C C . TYR A 1 139 ? 10.631 2.498 -20.222 1.00 86.56 139 TYR A C 1
ATOM 1095 O O . TYR A 1 139 ? 11.757 2.673 -19.759 1.00 86.56 139 TYR A O 1
ATOM 1103 N N . ASP A 1 140 ? 10.205 1.327 -20.672 1.00 90.25 140 ASP A N 1
ATOM 1104 C CA . ASP A 1 140 ? 11.051 0.143 -20.767 1.00 90.25 140 ASP A CA 1
ATOM 1105 C C . ASP A 1 140 ? 10.582 -0.675 -21.969 1.00 90.25 140 ASP A C 1
ATOM 1107 O O . ASP A 1 140 ? 9.582 -1.394 -21.917 1.00 90.25 140 ASP A O 1
ATOM 1111 N N . GLU A 1 141 ? 11.258 -0.522 -23.105 1.00 88.44 141 GLU A N 1
ATOM 1112 C CA . GLU A 1 141 ? 10.845 -1.206 -24.331 1.00 88.44 141 GLU A CA 1
ATOM 1113 C C . GLU A 1 141 ? 11.088 -2.721 -24.316 1.00 88.44 141 GLU A C 1
ATOM 1115 O O . GLU A 1 141 ? 10.517 -3.418 -25.166 1.00 88.44 141 GLU A O 1
ATOM 1120 N N . ASN A 1 142 ? 11.880 -3.204 -23.352 1.00 90.44 142 ASN A N 1
ATOM 1121 C CA . ASN A 1 142 ? 12.390 -4.569 -23.255 1.00 90.44 142 ASN A CA 1
ATOM 1122 C C . ASN A 1 142 ? 11.447 -5.512 -22.494 1.00 90.44 142 ASN A C 1
ATOM 1124 O O . ASN A 1 142 ? 11.664 -6.726 -22.511 1.00 90.44 142 ASN A O 1
ATOM 1128 N N . LEU A 1 143 ? 10.393 -4.993 -21.853 1.00 93.56 143 LEU A N 1
ATOM 1129 C CA . LEU A 1 143 ? 9.383 -5.814 -21.180 1.00 93.56 143 LEU A CA 1
ATOM 1130 C C . LEU A 1 143 ? 8.338 -6.411 -22.128 1.00 93.56 143 LEU A C 1
ATOM 1132 O O . LEU A 1 143 ? 7.913 -5.794 -23.110 1.00 93.56 143 LEU A O 1
ATOM 1136 N N . ASP A 1 144 ? 7.804 -7.570 -21.740 1.00 94.50 144 ASP A N 1
ATOM 1137 C CA . ASP A 1 144 ? 6.524 -8.060 -22.250 1.00 94.50 144 ASP A CA 1
ATOM 1138 C C . ASP A 1 144 ? 5.366 -7.307 -21.579 1.00 94.50 144 ASP A C 1
ATOM 1140 O O . ASP A 1 144 ? 4.804 -7.713 -20.557 1.00 94.50 144 ASP A O 1
ATOM 1144 N N . TRP A 1 145 ? 4.961 -6.204 -22.201 1.00 94.88 145 TRP A N 1
ATOM 1145 C CA . TRP A 1 145 ? 3.837 -5.395 -21.738 1.00 94.88 145 TRP A CA 1
ATOM 1146 C C . TRP A 1 145 ? 2.467 -6.091 -21.808 1.00 94.88 145 TRP A C 1
ATOM 1148 O O . TRP A 1 145 ? 1.526 -5.641 -21.145 1.00 94.88 145 TRP A O 1
ATOM 1158 N N . ASN A 1 146 ? 2.326 -7.200 -22.547 1.00 95.06 146 ASN A N 1
ATOM 1159 C CA . ASN A 1 146 ? 1.110 -8.015 -22.497 1.00 95.06 146 ASN A CA 1
ATOM 1160 C C . ASN A 1 146 ? 1.086 -8.871 -21.225 1.00 95.06 146 ASN A C 1
ATOM 1162 O O . ASN A 1 146 ? 0.052 -8.927 -20.554 1.00 95.06 146 ASN A O 1
ATOM 1166 N N . ALA A 1 147 ? 2.222 -9.458 -20.841 1.00 93.44 147 ALA A N 1
ATOM 1167 C CA . ALA A 1 147 ? 2.370 -10.141 -19.558 1.00 93.44 147 ALA A CA 1
ATOM 1168 C C . ALA A 1 147 ? 2.243 -9.168 -18.367 1.00 93.44 147 ALA A C 1
ATOM 1170 O O . ALA A 1 147 ? 1.543 -9.481 -17.398 1.00 93.44 147 ALA A O 1
ATOM 1171 N N . ILE A 1 148 ? 2.802 -7.949 -18.461 1.00 94.12 148 ILE A N 1
ATOM 1172 C CA . ILE A 1 148 ? 2.553 -6.881 -17.473 1.00 94.12 148 ILE A CA 1
ATOM 1173 C C . ILE A 1 148 ? 1.056 -6.590 -17.347 1.00 94.12 148 ILE A C 1
ATOM 1175 O O . ILE A 1 148 ? 0.535 -6.583 -16.232 1.00 94.12 148 ILE A O 1
ATOM 1179 N N . LYS A 1 149 ? 0.337 -6.411 -18.467 1.00 94.44 149 LYS A N 1
ATOM 1180 C CA . LYS A 1 149 ? -1.120 -6.201 -18.450 1.00 94.44 149 LYS A CA 1
ATOM 1181 C C . LYS A 1 149 ? -1.866 -7.344 -17.761 1.00 94.44 149 LYS A C 1
ATOM 1183 O O . LYS A 1 149 ? -2.776 -7.073 -16.980 1.00 94.44 149 LYS A O 1
ATOM 1188 N N . ALA A 1 150 ? -1.507 -8.594 -18.051 1.00 92.38 150 ALA A N 1
ATOM 1189 C CA . ALA A 1 150 ? -2.166 -9.765 -17.476 1.00 92.38 150 ALA A CA 1
ATOM 1190 C C . ALA A 1 150 ? -2.001 -9.837 -15.946 1.00 92.38 150 ALA A C 1
ATOM 1192 O O . ALA A 1 150 ? -2.953 -10.178 -15.248 1.00 92.38 150 ALA A O 1
ATOM 1193 N N . GLY A 1 151 ? -0.827 -9.468 -15.421 1.00 88.00 151 GLY A N 1
ATOM 1194 C CA . GLY A 1 151 ? -0.546 -9.450 -13.980 1.00 88.00 151 GLY A CA 1
ATOM 1195 C C . GLY A 1 151 ? -0.861 -8.136 -13.251 1.00 88.00 151 GLY A C 1
ATOM 1196 O O . GLY A 1 151 ? -0.786 -8.098 -12.026 1.00 88.00 151 GLY A O 1
ATOM 1197 N N . TRP A 1 152 ? -1.181 -7.053 -13.967 1.00 89.38 152 TRP A N 1
ATOM 1198 C CA . TRP A 1 152 ? -1.088 -5.672 -13.469 1.00 89.38 152 TRP A CA 1
ATOM 1199 C C . TRP A 1 152 ? -1.656 -5.387 -12.062 1.00 89.38 152 TRP A C 1
ATOM 1201 O O . TRP A 1 152 ? -0.879 -4.937 -11.209 1.00 89.38 152 TRP A O 1
ATOM 1211 N N . PRO A 1 153 ? -2.970 -5.575 -11.799 1.00 84.31 153 PRO A N 1
ATOM 1212 C CA . PRO A 1 153 ? -3.582 -5.092 -10.561 1.00 84.31 153 PRO A CA 1
ATOM 1213 C C . PRO A 1 153 ? -3.059 -5.833 -9.328 1.00 84.31 153 PRO A C 1
ATOM 1215 O O . PRO A 1 153 ? -2.985 -5.242 -8.254 1.00 84.31 153 PRO A O 1
ATOM 1218 N N . GLU A 1 154 ? -2.670 -7.095 -9.503 1.00 85.38 154 GLU A N 1
ATOM 1219 C CA . GLU A 1 154 ? -2.195 -7.970 -8.438 1.00 85.38 154 GLU A CA 1
ATOM 1220 C C . GLU A 1 154 ? -0.690 -7.808 -8.205 1.00 85.38 154 GLU A C 1
ATOM 1222 O O . GLU A 1 154 ? -0.238 -7.626 -7.078 1.00 85.38 154 GLU A O 1
ATOM 1227 N N . ASN A 1 155 ? 0.098 -7.808 -9.279 1.00 87.31 155 ASN A N 1
ATOM 1228 C CA . ASN A 1 155 ? 1.544 -7.984 -9.188 1.00 87.31 155 ASN A CA 1
ATOM 1229 C C . ASN A 1 155 ? 2.316 -6.669 -9.094 1.00 87.31 155 ASN A C 1
ATOM 1231 O O . ASN A 1 155 ? 3.282 -6.590 -8.345 1.00 87.31 155 ASN A O 1
ATOM 1235 N N . TYR A 1 156 ? 1.900 -5.631 -9.828 1.00 88.94 156 TYR A N 1
ATOM 1236 C CA . TYR A 1 156 ? 2.746 -4.452 -10.063 1.00 88.94 156 TYR A CA 1
ATOM 1237 C C . TYR A 1 156 ? 2.169 -3.161 -9.479 1.00 88.94 156 TYR A C 1
ATOM 1239 O O . TYR A 1 156 ? 2.925 -2.333 -8.966 1.00 88.94 156 TYR A O 1
ATOM 1247 N N . ARG A 1 157 ? 0.839 -3.011 -9.457 1.00 88.75 157 ARG A N 1
ATOM 1248 C CA . ARG A 1 157 ? 0.176 -1.816 -8.920 1.00 88.75 157 ARG A CA 1
ATOM 1249 C C . ARG A 1 157 ? 0.551 -1.545 -7.454 1.00 88.75 157 ARG A C 1
ATOM 1251 O O . ARG A 1 157 ? 0.503 -2.447 -6.617 1.00 88.75 157 ARG A O 1
ATOM 1258 N N . TYR A 1 158 ? 0.867 -0.282 -7.171 1.00 86.75 158 TYR A N 1
ATOM 1259 C CA . TYR A 1 158 ? 1.270 0.285 -5.879 1.00 86.75 158 TYR A CA 1
ATOM 1260 C C . TYR A 1 158 ? 2.572 -0.250 -5.266 1.00 86.75 158 TYR A C 1
ATOM 1262 O O . TYR A 1 158 ? 2.895 0.138 -4.144 1.00 86.75 158 TYR A O 1
ATOM 1270 N N . ASN A 1 159 ? 3.355 -1.071 -5.973 1.00 87.81 159 ASN A N 1
ATOM 1271 C CA . ASN A 1 159 ? 4.714 -1.394 -5.527 1.00 87.81 159 ASN A CA 1
ATOM 1272 C C . ASN A 1 159 ? 5.634 -0.175 -5.660 1.00 87.81 159 ASN A C 1
ATOM 1274 O O . ASN A 1 159 ? 5.405 0.716 -6.487 1.00 87.81 159 ASN A O 1
ATOM 1278 N N . LYS A 1 160 ? 6.708 -0.164 -4.868 1.00 85.31 160 LYS A N 1
ATOM 1279 C CA . LYS A 1 160 ? 7.763 0.843 -4.981 1.00 85.31 160 LYS A CA 1
ATOM 1280 C C . LYS A 1 160 ? 8.754 0.436 -6.073 1.00 85.31 160 LYS A C 1
ATOM 1282 O O . LYS A 1 160 ? 9.092 -0.735 -6.216 1.00 85.31 160 LYS A O 1
ATOM 1287 N N . ILE A 1 161 ? 9.219 1.418 -6.827 1.00 86.56 161 ILE A N 1
ATOM 1288 C CA . ILE A 1 161 ? 10.297 1.323 -7.807 1.00 86.56 161 ILE A CA 1
ATOM 1289 C C . ILE A 1 161 ? 11.467 2.157 -7.282 1.00 86.56 161 ILE A C 1
ATOM 1291 O O . ILE A 1 161 ? 11.284 3.323 -6.935 1.00 86.56 161 ILE A O 1
ATOM 1295 N N . GLN A 1 162 ? 12.654 1.569 -7.194 1.00 84.94 162 GLN A N 1
ATOM 1296 C CA . GLN A 1 162 ? 13.907 2.292 -6.988 1.00 84.94 162 GLN A CA 1
ATOM 1297 C C . GLN A 1 162 ? 14.553 2.496 -8.352 1.00 84.94 162 GLN A C 1
ATOM 1299 O O . GLN A 1 162 ? 14.758 1.518 -9.061 1.00 84.94 162 GLN A O 1
ATOM 1304 N N . ILE A 1 163 ? 14.844 3.740 -8.722 1.00 82.69 163 ILE A N 1
ATOM 1305 C CA . ILE A 1 163 ? 15.548 4.090 -9.962 1.00 82.69 163 ILE A CA 1
ATOM 1306 C C . ILE A 1 163 ? 16.972 4.505 -9.591 1.00 82.69 163 ILE A C 1
ATOM 1308 O O . ILE A 1 163 ? 17.150 5.344 -8.702 1.00 82.69 163 ILE A O 1
ATOM 1312 N N . GLU A 1 164 ? 17.962 3.919 -10.259 1.00 78.38 164 GLU A N 1
ATOM 1313 C CA . GLU A 1 164 ? 19.388 4.110 -9.983 1.00 78.38 164 GLU A CA 1
ATOM 1314 C C . GLU A 1 164 ? 20.077 4.859 -11.127 1.00 78.38 164 GLU A C 1
ATOM 1316 O O . GLU A 1 164 ? 19.817 4.619 -12.309 1.00 78.38 164 GLU A O 1
ATOM 1321 N N . ASP A 1 165 ? 20.943 5.802 -10.755 1.00 71.06 165 ASP A N 1
ATOM 1322 C CA . ASP A 1 165 ? 21.685 6.657 -11.677 1.00 71.06 165 ASP A CA 1
ATOM 1323 C C . ASP A 1 165 ? 23.078 6.065 -11.956 1.00 71.06 165 ASP A C 1
ATOM 1325 O O . ASP A 1 165 ? 23.903 6.030 -11.038 1.00 71.06 165 ASP A O 1
ATOM 1329 N N . PRO A 1 166 ? 23.403 5.649 -13.195 1.00 65.81 166 PRO A N 1
ATOM 1330 C CA . PRO A 1 166 ? 24.752 5.231 -13.550 1.00 65.81 166 PRO A CA 1
ATOM 1331 C C . PRO A 1 166 ? 25.766 6.388 -13.474 1.00 65.81 166 PRO A C 1
ATOM 1333 O O . PRO A 1 166 ? 26.968 6.134 -13.424 1.00 65.81 166 PRO A O 1
ATOM 1336 N N . GLY A 1 167 ? 25.307 7.645 -13.412 1.00 65.06 167 GLY A N 1
ATOM 1337 C CA . GLY A 1 167 ? 26.106 8.828 -13.085 1.00 65.06 167 GLY A CA 1
ATOM 1338 C C . GLY A 1 167 ? 26.410 9.015 -11.589 1.00 65.06 167 GLY A C 1
ATOM 1339 O O . GLY A 1 167 ? 27.141 9.940 -11.238 1.00 65.06 167 GLY A O 1
ATOM 1340 N N . GLY A 1 168 ? 25.895 8.153 -10.701 1.00 56.19 168 GLY A N 1
ATOM 1341 C CA . GLY A 1 168 ? 26.221 8.153 -9.268 1.00 56.19 168 GLY A CA 1
ATOM 1342 C C . GLY A 1 168 ? 25.347 9.046 -8.376 1.00 56.19 168 GLY A C 1
ATOM 1343 O O . GLY A 1 168 ? 25.744 9.358 -7.253 1.00 56.19 168 GLY A O 1
ATOM 1344 N N . GLY A 1 169 ? 24.171 9.470 -8.847 1.00 60.41 169 GLY A N 1
ATOM 1345 C CA . GLY A 1 169 ? 23.168 10.172 -8.041 1.00 60.41 169 GLY A CA 1
ATOM 1346 C C . GLY A 1 169 ? 22.462 9.291 -6.994 1.00 60.41 169 GLY A C 1
ATOM 1347 O O . GLY A 1 169 ? 22.433 8.064 -7.087 1.00 60.41 169 GLY A O 1
ATOM 1348 N N . SER A 1 170 ? 21.848 9.925 -5.988 1.00 61.06 170 SER A N 1
ATOM 1349 C CA . SER A 1 170 ? 21.086 9.227 -4.940 1.00 61.06 170 SER A CA 1
ATOM 1350 C C . SER A 1 170 ? 19.875 8.472 -5.518 1.00 61.06 170 SER A C 1
ATOM 1352 O O . SER A 1 170 ? 19.041 9.120 -6.165 1.00 61.06 170 SER A O 1
ATOM 1354 N N . PRO A 1 171 ? 19.704 7.162 -5.233 1.00 67.38 171 PRO A N 1
ATOM 1355 C CA . PRO A 1 171 ? 18.580 6.373 -5.732 1.00 67.38 171 PRO A CA 1
ATOM 1356 C C . PRO A 1 171 ? 17.222 6.999 -5.413 1.00 67.38 171 PRO A C 1
ATOM 1358 O O . PRO A 1 171 ? 16.985 7.497 -4.310 1.00 67.38 171 PRO A O 1
ATOM 1361 N N . GLN A 1 172 ? 16.314 6.970 -6.387 1.00 71.31 172 GLN A N 1
ATOM 1362 C CA . GLN A 1 172 ? 14.996 7.585 -6.269 1.00 71.31 172 GLN A CA 1
ATOM 1363 C C . GLN A 1 172 ? 13.914 6.521 -6.129 1.00 71.31 172 GLN A C 1
ATOM 1365 O O . GLN A 1 172 ? 13.603 5.811 -7.083 1.00 71.31 172 GLN A O 1
ATOM 1370 N N . ILE A 1 173 ? 13.308 6.448 -4.942 1.00 76.25 173 ILE A N 1
ATOM 1371 C CA . ILE A 1 173 ? 12.162 5.575 -4.676 1.00 76.25 173 ILE A CA 1
ATOM 1372 C C . ILE A 1 173 ? 10.873 6.316 -5.056 1.00 76.25 173 ILE A C 1
ATOM 1374 O O . ILE A 1 173 ? 10.663 7.461 -4.647 1.00 76.25 173 ILE A O 1
ATOM 1378 N N . ARG A 1 174 ? 10.019 5.686 -5.865 1.00 80.75 174 ARG A N 1
ATOM 1379 C CA . ARG A 1 174 ? 8.700 6.187 -6.303 1.00 80.75 174 ARG A CA 1
ATOM 1380 C C . ARG A 1 174 ? 7.684 5.046 -6.252 1.00 80.75 174 ARG A C 1
ATOM 1382 O O . ARG A 1 174 ? 8.082 3.889 -6.191 1.00 80.75 174 ARG A O 1
ATOM 1389 N N . THR A 1 175 ? 6.386 5.336 -6.328 1.00 83.75 175 THR A N 1
ATOM 1390 C CA . THR A 1 175 ? 5.356 4.279 -6.370 1.00 83.75 175 THR A CA 1
ATOM 1391 C C . THR A 1 175 ? 4.698 4.159 -7.730 1.00 83.75 175 THR A C 1
ATOM 1393 O O . THR A 1 175 ? 4.244 5.150 -8.300 1.00 83.75 175 THR A O 1
ATOM 1396 N N . ILE A 1 176 ? 4.598 2.920 -8.208 1.00 88.38 176 ILE A N 1
ATOM 1397 C CA . ILE A 1 176 ? 3.935 2.523 -9.446 1.00 88.38 176 ILE A CA 1
ATOM 1398 C C . ILE A 1 176 ? 2.417 2.721 -9.307 1.00 88.38 176 ILE A C 1
ATOM 1400 O O . ILE A 1 176 ? 1.736 1.983 -8.596 1.00 88.38 176 ILE A O 1
ATOM 1404 N N . TYR A 1 177 ? 1.867 3.723 -9.994 1.00 86.00 177 TYR A N 1
ATOM 1405 C CA . TYR A 1 177 ? 0.442 4.068 -9.950 1.00 86.00 177 TYR A CA 1
ATOM 1406 C C . TYR A 1 177 ? -0.348 3.475 -11.121 1.00 86.00 177 TYR A C 1
ATOM 1408 O O . TYR A 1 177 ? -1.439 2.930 -10.925 1.00 86.00 177 TYR A O 1
ATOM 1416 N N . ASN A 1 178 ? 0.202 3.582 -12.333 1.00 90.88 178 ASN A N 1
ATOM 1417 C CA . ASN A 1 178 ? -0.407 3.090 -13.568 1.00 90.88 178 ASN A CA 1
ATOM 1418 C C . ASN A 1 178 ? 0.661 2.577 -14.549 1.00 90.88 178 ASN A C 1
ATOM 1420 O O . ASN A 1 178 ? 1.857 2.634 -14.267 1.00 90.88 178 ASN A O 1
ATOM 1424 N N . TYR A 1 179 ? 0.229 2.085 -15.703 1.00 93.50 179 TYR A N 1
ATOM 1425 C CA . TYR A 1 179 ? 1.081 1.692 -16.818 1.00 93.50 179 TYR A CA 1
ATOM 1426 C C . TYR A 1 179 ? 0.373 1.969 -18.149 1.00 93.50 179 TYR A C 1
ATOM 1428 O O . TYR A 1 179 ? -0.842 2.178 -18.195 1.00 93.50 179 TYR A O 1
ATOM 1436 N N . ASN A 1 180 ? 1.124 1.926 -19.244 1.00 93.81 180 ASN A N 1
ATOM 1437 C CA . ASN A 1 180 ? 0.590 1.939 -20.597 1.00 93.81 180 ASN A CA 1
ATOM 1438 C C . ASN A 1 180 ? 1.306 0.868 -21.424 1.00 93.81 180 ASN A C 1
ATOM 1440 O O . ASN A 1 180 ? 2.505 0.974 -21.674 1.00 93.81 180 ASN A O 1
ATOM 1444 N N . LYS A 1 181 ? 0.563 -0.159 -21.856 1.00 94.69 181 LYS A N 1
ATOM 1445 C CA . LYS A 1 181 ? 1.117 -1.280 -22.632 1.00 94.69 181 LYS A CA 1
ATOM 1446 C C . LYS A 1 181 ? 1.558 -0.881 -24.044 1.00 94.69 181 LYS A C 1
ATOM 1448 O O . LYS A 1 181 ? 2.477 -1.479 -24.586 1.00 94.69 181 LYS A O 1
ATOM 1453 N N . ASP A 1 182 ? 0.859 0.080 -24.647 1.00 92.31 182 ASP A N 1
ATOM 1454 C CA . ASP A 1 182 ? 1.005 0.441 -26.060 1.00 92.31 182 ASP A CA 1
ATOM 1455 C C . ASP A 1 182 ? 2.140 1.449 -26.241 1.00 92.31 182 ASP A C 1
ATOM 1457 O O . ASP A 1 182 ? 2.902 1.377 -27.198 1.00 92.31 182 ASP A O 1
ATOM 1461 N N . SER A 1 183 ? 2.296 2.347 -25.266 1.00 87.44 183 SER A N 1
ATOM 1462 C CA . SER A 1 183 ? 3.419 3.284 -25.172 1.00 87.44 183 SER A CA 1
ATOM 1463 C C . SER A 1 183 ? 4.575 2.781 -24.296 1.00 87.44 183 SER A C 1
ATOM 1465 O O . SER A 1 183 ? 5.519 3.534 -24.079 1.00 87.44 183 SER A O 1
ATOM 1467 N N . LYS A 1 184 ? 4.500 1.540 -23.796 1.00 91.19 184 LYS A N 1
ATOM 1468 C CA . LYS A 1 184 ? 5.554 0.832 -23.051 1.00 91.19 184 LYS A CA 1
ATOM 1469 C C . LYS A 1 184 ? 6.159 1.600 -21.858 1.00 91.19 184 LYS A C 1
ATOM 1471 O O . LYS A 1 184 ? 7.379 1.739 -21.765 1.00 91.19 184 LYS A O 1
ATOM 1476 N N . TYR A 1 185 ? 5.323 2.099 -20.941 1.00 89.44 185 TYR A N 1
ATOM 1477 C CA . TYR A 1 185 ? 5.804 2.802 -19.740 1.00 89.44 185 TYR A CA 1
ATOM 1478 C C . TYR A 1 185 ? 5.042 2.487 -18.450 1.00 89.44 185 TYR A C 1
ATOM 1480 O O . TYR A 1 185 ? 3.841 2.203 -18.453 1.00 89.44 185 TYR A O 1
ATOM 1488 N N . TRP A 1 186 ? 5.736 2.655 -17.324 1.00 91.69 186 TRP A N 1
ATOM 1489 C CA . TRP A 1 186 ? 5.167 2.820 -15.987 1.00 91.69 186 TRP A CA 1
ATOM 1490 C C . TRP A 1 186 ? 4.827 4.289 -15.727 1.00 91.69 186 TRP A C 1
ATOM 1492 O O . TRP A 1 186 ? 5.575 5.180 -16.118 1.00 91.69 186 TRP A O 1
ATOM 1502 N N . THR A 1 187 ? 3.735 4.556 -15.020 1.00 88.88 187 THR A N 1
ATOM 1503 C CA . THR A 1 187 ? 3.414 5.872 -14.449 1.00 88.88 187 THR A CA 1
ATOM 1504 C C . THR A 1 187 ? 3.650 5.807 -12.950 1.00 88.88 187 THR A C 1
ATOM 1506 O O . THR A 1 187 ? 2.976 5.038 -12.258 1.00 88.88 187 THR A O 1
ATOM 1509 N N . VAL A 1 188 ? 4.590 6.602 -12.445 1.00 86.12 188 VAL A N 1
ATOM 1510 C CA . VAL A 1 188 ? 5.025 6.551 -11.044 1.00 86.12 188 VAL A CA 1
ATOM 1511 C C . VAL A 1 188 ? 4.868 7.919 -10.378 1.00 86.12 188 VAL A C 1
ATOM 1513 O O . VAL A 1 188 ? 5.091 8.952 -11.010 1.00 86.12 188 VAL A O 1
ATOM 1516 N N . TYR A 1 189 ? 4.410 7.936 -9.126 1.00 75.06 189 TYR A N 1
ATOM 1517 C CA . TYR A 1 189 ? 4.005 9.165 -8.432 1.00 75.06 189 TYR A CA 1
ATOM 1518 C C . TYR A 1 189 ? 5.173 10.130 -8.214 1.00 75.06 189 TYR A C 1
ATOM 1520 O O . TYR A 1 189 ? 6.232 9.708 -7.751 1.00 75.06 189 TYR A O 1
ATOM 1528 N N . ARG A 1 190 ? 4.977 11.422 -8.502 1.00 64.88 190 ARG A N 1
ATOM 1529 C CA . ARG A 1 190 ? 5.921 12.493 -8.153 1.00 64.88 190 ARG A CA 1
ATOM 1530 C C . ARG A 1 190 ? 5.589 13.018 -6.752 1.00 64.88 190 ARG A C 1
ATOM 1532 O O . ARG A 1 190 ? 4.463 13.425 -6.505 1.00 64.88 190 ARG A O 1
ATOM 1539 N N . HIS A 1 191 ? 6.563 13.006 -5.841 1.00 51.59 191 HIS A N 1
ATOM 1540 C CA . HIS A 1 191 ? 6.380 13.486 -4.460 1.00 51.59 191 HIS A CA 1
ATOM 1541 C C . HIS A 1 191 ? 6.340 15.027 -4.363 1.00 51.59 191 HIS A C 1
ATOM 1543 O O . HIS A 1 191 ? 5.922 15.588 -3.353 1.00 51.59 191 HIS A O 1
ATOM 1549 N N . ASP A 1 192 ? 6.784 15.715 -5.412 1.00 50.16 192 ASP A N 1
ATOM 1550 C CA . ASP A 1 192 ? 7.035 17.154 -5.423 1.00 50.16 192 ASP A CA 1
ATOM 1551 C C . ASP A 1 192 ? 5.808 17.892 -5.985 1.00 50.16 192 ASP A C 1
ATOM 1553 O O . ASP A 1 192 ? 5.447 17.715 -7.150 1.00 50.16 192 ASP A O 1
ATOM 1557 N N . SER A 1 193 ? 5.172 18.727 -5.162 1.00 39.47 193 SER A N 1
ATOM 1558 C CA . SER A 1 193 ? 3.905 19.419 -5.452 1.00 39.47 193 SER A CA 1
ATOM 1559 C C . SER A 1 193 ? 4.045 20.661 -6.351 1.00 39.47 193 SER A C 1
ATOM 1561 O O . SER A 1 193 ? 3.347 21.651 -6.139 1.00 39.47 193 SER A O 1
ATOM 1563 N N . ASP A 1 194 ? 4.979 20.657 -7.306 1.00 39.81 194 ASP A N 1
ATOM 1564 C CA . ASP A 1 194 ? 5.279 21.818 -8.158 1.00 39.81 194 ASP A CA 1
ATOM 1565 C C . ASP A 1 194 ? 4.716 21.618 -9.570 1.00 39.81 194 ASP A C 1
ATOM 1567 O O . ASP A 1 194 ? 5.164 20.753 -10.324 1.00 39.81 194 ASP A O 1
ATOM 1571 N N . GLU A 1 195 ? 3.714 22.422 -9.921 1.00 36.84 195 GLU A N 1
ATOM 1572 C CA . GLU A 1 195 ? 2.870 22.252 -11.110 1.00 36.84 195 GLU A CA 1
ATOM 1573 C C . GLU A 1 195 ? 3.546 22.608 -12.442 1.00 36.84 195 GLU A C 1
ATOM 1575 O O . GLU A 1 195 ? 2.945 22.456 -13.507 1.00 36.84 195 GLU A O 1
ATOM 1580 N N . ASN A 1 196 ? 4.799 23.054 -12.410 1.00 36.31 196 ASN A N 1
ATOM 1581 C CA . ASN A 1 196 ? 5.571 23.330 -13.613 1.00 36.31 196 ASN A CA 1
ATOM 1582 C C . ASN A 1 196 ? 6.346 22.084 -14.095 1.00 36.31 196 ASN A C 1
ATOM 1584 O O . ASN A 1 196 ? 6.729 21.224 -13.302 1.00 36.31 196 ASN A O 1
ATOM 1588 N N . TYR A 1 197 ? 6.637 22.065 -15.403 1.00 41.09 197 TYR A N 1
ATOM 1589 C CA . TYR A 1 197 ? 7.464 21.102 -16.161 1.00 41.09 197 TYR A CA 1
ATOM 1590 C C . TYR A 1 197 ? 6.798 19.806 -16.672 1.00 41.09 197 TYR A C 1
ATOM 1592 O O . TYR A 1 197 ? 6.671 18.808 -15.965 1.00 41.09 197 TYR A O 1
ATOM 1600 N N . ASN A 1 198 ? 6.551 19.792 -17.990 1.00 36.19 198 ASN A N 1
ATOM 1601 C CA . ASN A 1 198 ? 6.564 18.581 -18.817 1.00 36.19 198 ASN A CA 1
ATOM 1602 C C . ASN A 1 198 ? 7.883 18.549 -19.616 1.00 36.19 198 ASN A C 1
ATOM 1604 O O . ASN A 1 198 ? 8.215 19.565 -20.229 1.00 36.19 198 ASN A O 1
ATOM 1608 N N . ILE A 1 199 ? 8.625 17.432 -19.644 1.00 40.66 199 ILE A N 1
ATOM 1609 C CA . ILE A 1 199 ? 9.889 17.319 -20.412 1.00 40.66 199 ILE A CA 1
ATOM 1610 C C . ILE A 1 199 ? 9.996 15.950 -21.101 1.00 40.66 199 ILE A C 1
ATOM 1612 O O . ILE A 1 199 ? 9.885 14.908 -20.448 1.00 40.66 199 ILE A O 1
ATOM 1616 N N . ASP A 1 200 ? 10.242 15.968 -22.417 1.00 38.78 200 ASP A N 1
ATOM 1617 C CA . ASP A 1 200 ? 10.343 14.786 -23.278 1.00 38.78 200 ASP A CA 1
ATOM 1618 C C . ASP A 1 200 ? 11.776 14.573 -23.802 1.00 38.78 200 ASP A C 1
ATOM 1620 O O . ASP A 1 200 ? 12.327 15.428 -24.492 1.00 38.78 200 ASP A O 1
ATOM 1624 N N . TYR A 1 201 ? 12.378 13.423 -23.490 1.00 43.69 201 TYR A N 1
ATOM 1625 C CA . TYR A 1 201 ? 13.812 13.154 -23.690 1.00 43.69 201 TYR A CA 1
ATOM 1626 C C . TYR A 1 201 ? 14.086 12.205 -24.876 1.00 43.69 201 TYR A C 1
ATOM 1628 O O . TYR A 1 201 ? 14.748 11.182 -24.726 1.00 43.69 201 TYR A O 1
ATOM 1636 N N . LEU A 1 202 ? 13.536 12.499 -26.062 1.00 37.09 202 LEU A N 1
ATOM 1637 C CA . LEU A 1 202 ? 13.691 11.647 -27.263 1.00 37.09 202 LEU A CA 1
ATOM 1638 C C . LEU A 1 202 ? 15.035 11.788 -28.004 1.00 37.09 202 LEU A C 1
ATOM 1640 O O . LEU A 1 202 ? 15.296 11.016 -28.925 1.00 37.09 202 LEU A O 1
ATOM 1644 N N . ALA A 1 203 ? 15.884 12.744 -27.626 1.00 37.12 203 ALA A N 1
ATOM 1645 C CA . ALA A 1 203 ? 17.215 12.937 -28.197 1.00 37.12 203 ALA A CA 1
ATOM 1646 C C . ALA A 1 203 ? 18.224 13.304 -27.097 1.00 37.12 203 ALA A C 1
ATOM 1648 O O . ALA A 1 203 ? 17.876 14.019 -26.156 1.00 37.12 203 ALA A O 1
ATOM 1649 N N . GLY A 1 204 ? 19.463 12.814 -27.223 1.00 43.56 204 GLY A N 1
ATOM 1650 C CA . GLY A 1 204 ? 20.573 13.157 -26.324 1.00 43.56 204 GLY A CA 1
ATOM 1651 C C . GLY A 1 204 ? 20.835 14.670 -26.277 1.00 43.56 204 GLY A C 1
ATOM 1652 O O . GLY A 1 204 ? 20.595 15.377 -27.253 1.00 43.56 204 GLY A O 1
ATOM 1653 N N . VAL A 1 205 ? 21.284 15.157 -25.120 1.00 44.81 205 VAL A N 1
ATOM 1654 C CA . VAL A 1 205 ? 21.099 16.544 -24.650 1.00 44.81 205 VAL A CA 1
ATOM 1655 C C . VAL A 1 205 ? 22.415 17.339 -24.569 1.00 44.81 205 VAL A C 1
ATOM 1657 O O . VAL A 1 205 ? 23.439 16.778 -24.194 1.00 44.81 205 VAL A O 1
ATOM 1660 N N . ASP A 1 206 ? 22.345 18.648 -24.854 1.00 42.12 206 ASP A N 1
ATOM 1661 C CA . ASP A 1 206 ? 23.335 19.721 -24.596 1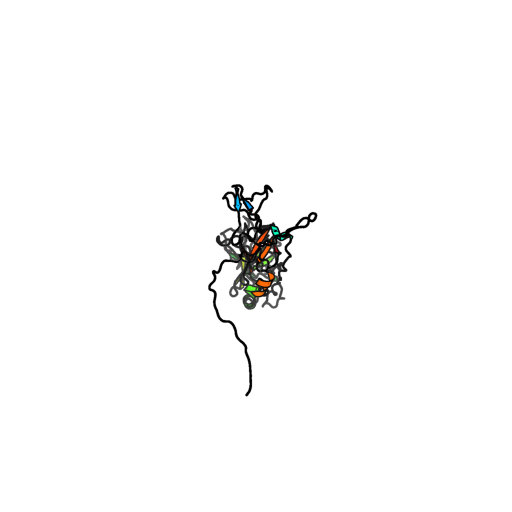.00 42.12 206 ASP A CA 1
ATOM 1662 C C . ASP A 1 206 ? 22.575 21.084 -24.707 1.00 42.12 206 ASP A C 1
ATOM 1664 O O . ASP A 1 206 ? 21.554 21.135 -25.394 1.00 42.12 206 ASP A O 1
ATOM 1668 N N . ALA A 1 207 ? 22.892 22.239 -24.096 1.00 40.72 207 ALA A N 1
ATOM 1669 C CA . ALA A 1 207 ? 24.025 22.642 -23.245 1.00 40.72 207 ALA A CA 1
ATOM 1670 C C . ALA A 1 207 ? 23.666 23.638 -22.103 1.00 40.72 207 ALA A C 1
ATOM 1672 O O . ALA A 1 207 ? 24.482 23.896 -21.221 1.00 40.72 207 ALA A O 1
ATOM 1673 N N . THR A 1 208 ? 22.493 24.290 -22.140 1.00 43.22 208 THR A N 1
ATOM 1674 C CA . THR A 1 208 ? 22.203 25.556 -21.413 1.00 43.22 208 THR A CA 1
ATOM 1675 C C . THR A 1 208 ? 21.178 25.433 -20.274 1.00 43.22 208 THR A C 1
ATOM 1677 O O . THR A 1 208 ? 20.574 26.428 -19.861 1.00 43.22 208 THR A O 1
ATOM 1680 N N . ASP A 1 209 ? 20.941 24.219 -19.781 1.00 45.50 209 ASP A N 1
ATOM 1681 C CA . ASP A 1 209 ? 19.737 23.899 -19.011 1.00 45.50 209 ASP A CA 1
ATOM 1682 C C . ASP A 1 209 ? 19.805 24.286 -17.514 1.00 45.50 209 ASP A C 1
ATOM 1684 O O . ASP A 1 209 ? 20.784 24.030 -16.811 1.00 45.50 209 ASP A O 1
ATOM 1688 N N . LYS A 1 210 ? 18.723 24.893 -17.006 1.00 40.53 210 LYS A N 1
ATOM 1689 C CA . LYS A 1 210 ? 18.577 25.419 -15.634 1.00 40.53 210 LYS A CA 1
ATOM 1690 C C . LYS A 1 210 ? 17.855 24.458 -14.675 1.00 40.53 210 LYS A C 1
ATOM 1692 O O . LYS A 1 210 ? 17.389 24.895 -13.623 1.00 40.53 210 LYS A O 1
ATOM 1697 N N . CYS A 1 211 ? 17.781 23.167 -15.001 1.00 46.16 211 CYS A N 1
ATOM 1698 C CA . CYS A 1 211 ? 17.045 22.104 -14.288 1.00 46.16 211 CYS A CA 1
ATOM 1699 C C . CYS A 1 211 ? 17.339 21.895 -12.775 1.00 46.16 211 CYS A C 1
ATOM 1701 O O . CYS A 1 211 ? 16.788 20.972 -12.177 1.00 46.16 211 CYS A O 1
ATOM 1703 N N . TYR A 1 212 ? 18.184 22.713 -12.140 1.00 45.38 212 TYR A N 1
ATOM 1704 C CA . TYR A 1 212 ? 18.800 22.446 -10.829 1.00 45.38 212 TYR A CA 1
ATOM 1705 C C . TYR A 1 212 ? 18.539 23.521 -9.763 1.00 45.38 212 TYR A C 1
ATOM 1707 O O . TYR A 1 212 ? 19.165 23.499 -8.708 1.00 45.38 212 TYR A O 1
ATOM 1715 N N . ALA A 1 213 ? 17.653 24.486 -10.028 1.00 36.94 213 ALA A N 1
ATOM 1716 C CA . ALA A 1 213 ? 17.509 25.664 -9.169 1.00 36.94 213 ALA A CA 1
ATOM 1717 C C . ALA A 1 213 ? 16.673 25.456 -7.888 1.00 36.94 213 ALA A C 1
ATOM 1719 O O . ALA A 1 213 ? 16.851 26.241 -6.964 1.00 36.94 213 ALA A O 1
ATOM 1720 N N . ASN A 1 214 ? 15.787 24.450 -7.809 1.00 37.88 214 ASN A N 1
ATOM 1721 C CA . ASN A 1 214 ? 15.061 24.085 -6.581 1.00 37.88 214 ASN A CA 1
ATOM 1722 C C . ASN A 1 214 ? 14.697 22.581 -6.550 1.00 37.88 214 ASN A C 1
ATOM 1724 O O . ASN A 1 214 ? 14.228 22.021 -7.536 1.00 37.88 214 ASN A O 1
ATOM 1728 N N . ASN A 1 215 ? 14.958 21.961 -5.397 1.00 41.16 215 ASN A N 1
ATOM 1729 C CA . ASN A 1 215 ? 14.924 20.529 -5.037 1.00 41.16 215 ASN A CA 1
ATOM 1730 C C . ASN A 1 215 ? 13.740 19.685 -5.592 1.00 41.16 215 ASN A C 1
ATOM 1732 O O . ASN A 1 215 ? 12.599 20.114 -5.490 1.00 41.16 215 ASN A O 1
ATOM 1736 N N . SER A 1 216 ? 13.912 18.440 -6.074 1.00 36.84 216 SER A N 1
ATOM 1737 C CA . SER A 1 216 ? 15.129 17.598 -6.122 1.00 36.84 216 SER A CA 1
ATOM 1738 C C . SER A 1 216 ? 15.083 16.462 -7.168 1.00 36.84 216 SER A C 1
ATOM 1740 O O . SER A 1 216 ? 14.132 15.686 -7.202 1.00 36.84 216 SER A O 1
ATOM 1742 N N . GLY A 1 217 ? 16.185 16.277 -7.913 1.00 43.84 217 GLY A N 1
ATOM 1743 C CA . GLY A 1 217 ? 16.558 15.000 -8.554 1.00 43.84 217 GLY A CA 1
ATOM 1744 C C . GLY A 1 217 ? 16.045 14.738 -9.979 1.00 43.84 217 GLY A C 1
ATOM 1745 O O . GLY A 1 217 ? 14.976 14.162 -10.155 1.00 43.84 217 GLY A O 1
ATOM 1746 N N . TRP A 1 218 ? 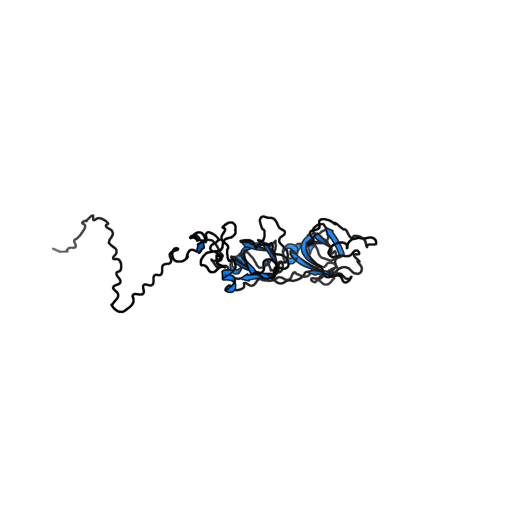16.807 15.154 -11.001 1.00 46.38 218 TRP A N 1
ATOM 1747 C CA . TRP A 1 218 ? 17.436 14.303 -12.049 1.00 46.38 218 TRP A CA 1
ATOM 1748 C C . TRP A 1 218 ? 18.122 15.193 -13.104 1.00 46.38 218 TRP A C 1
ATOM 1750 O O . TRP A 1 218 ? 17.613 16.273 -13.411 1.00 46.38 218 TRP A O 1
ATOM 1760 N N . CYS A 1 219 ? 19.253 14.728 -13.649 1.00 43.41 219 CYS A N 1
ATOM 1761 C CA . CYS A 1 219 ? 20.109 15.472 -14.582 1.00 43.41 219 CYS A CA 1
ATOM 1762 C C . CYS A 1 219 ? 19.887 15.136 -16.070 1.00 43.41 219 CYS A C 1
ATOM 1764 O O . CYS A 1 219 ? 19.286 14.127 -16.434 1.00 43.41 219 CYS A O 1
ATOM 1766 N N . THR A 1 220 ? 20.380 16.019 -16.938 1.00 42.09 220 THR A N 1
ATOM 1767 C CA . THR A 1 220 ? 19.998 16.149 -18.352 1.00 42.09 220 THR A CA 1
ATOM 1768 C C . THR A 1 220 ? 20.978 15.513 -19.348 1.00 42.09 220 THR A C 1
ATOM 1770 O O . THR A 1 220 ? 21.565 16.216 -20.165 1.00 42.09 220 THR A O 1
ATOM 1773 N N . THR A 1 221 ? 21.107 14.185 -19.348 1.00 46.88 221 THR A N 1
ATOM 1774 C CA . THR A 1 221 ? 21.329 13.390 -20.577 1.00 46.88 221 THR A CA 1
ATOM 1775 C C . THR A 1 221 ? 20.907 11.950 -20.296 1.00 46.88 221 THR A C 1
ATOM 1777 O O . THR A 1 221 ? 21.523 11.285 -19.472 1.00 46.88 221 THR A O 1
ATOM 1780 N N . TYR A 1 222 ? 19.865 11.447 -20.960 1.00 48.28 222 TYR A N 1
ATOM 1781 C CA . TYR A 1 222 ? 19.610 10.006 -20.958 1.00 48.28 222 TYR A CA 1
ATOM 1782 C C . TYR A 1 222 ? 20.508 9.367 -22.027 1.00 48.28 222 TYR A C 1
ATOM 1784 O O . TYR A 1 222 ? 20.296 9.569 -23.224 1.00 48.28 222 TYR A O 1
ATOM 1792 N N . ASP A 1 223 ? 21.549 8.661 -21.584 1.00 52.59 223 ASP A N 1
ATOM 1793 C CA . ASP A 1 223 ? 22.501 7.968 -22.451 1.00 52.59 223 ASP A CA 1
ATOM 1794 C C . ASP A 1 223 ? 22.067 6.509 -22.661 1.00 52.59 223 ASP A C 1
ATOM 1796 O O . ASP A 1 223 ? 22.124 5.683 -21.753 1.00 52.59 223 ASP A O 1
ATOM 1800 N N . ASN A 1 224 ? 21.668 6.173 -23.890 1.00 56.00 224 ASN A N 1
ATOM 1801 C CA . ASN A 1 224 ? 21.311 4.803 -24.272 1.00 56.00 224 ASN A CA 1
ATOM 1802 C C . ASN A 1 224 ? 22.485 3.807 -24.186 1.00 56.00 224 ASN A C 1
ATOM 1804 O O . ASN A 1 224 ? 22.246 2.602 -24.215 1.00 56.00 224 ASN A O 1
ATOM 1808 N N . SER A 1 225 ? 23.737 4.273 -24.110 1.00 59.88 225 SER A N 1
ATOM 1809 C CA . SER A 1 225 ? 24.909 3.407 -23.934 1.00 59.88 225 SER A CA 1
ATOM 1810 C C . SER A 1 225 ? 25.162 3.015 -22.472 1.00 59.88 225 SER A C 1
ATOM 1812 O O . SER A 1 225 ? 25.830 2.012 -22.220 1.00 59.88 225 SER A O 1
ATOM 1814 N N . ASN A 1 226 ? 24.577 3.748 -21.518 1.00 67.81 226 ASN A N 1
ATOM 1815 C CA . ASN A 1 226 ? 24.616 3.448 -20.089 1.00 67.81 226 ASN A CA 1
ATOM 1816 C C . ASN A 1 226 ? 23.269 3.841 -19.439 1.00 67.81 226 ASN A C 1
ATOM 1818 O O . ASN A 1 226 ? 23.178 4.881 -18.782 1.00 67.81 226 ASN A O 1
ATOM 1822 N N . PRO A 1 227 ? 22.194 3.068 -19.690 1.00 71.75 227 PRO A N 1
ATOM 1823 C CA . PRO A 1 227 ? 20.836 3.435 -19.299 1.00 71.75 227 PRO A CA 1
ATOM 1824 C C . PRO A 1 227 ? 20.619 3.340 -17.784 1.00 71.75 227 PRO A C 1
ATOM 1826 O O . PRO A 1 227 ? 21.242 2.522 -17.105 1.00 71.75 227 PRO A O 1
ATOM 1829 N N . PHE A 1 228 ? 19.657 4.107 -17.261 1.00 78.44 228 PHE A N 1
ATOM 1830 C CA . PHE A 1 228 ? 19.185 3.922 -15.884 1.00 78.44 228 PHE A CA 1
ATOM 1831 C C . PHE A 1 228 ? 18.686 2.493 -15.682 1.00 78.44 228 PHE A C 1
ATOM 1833 O O . PHE A 1 228 ? 18.005 1.932 -16.544 1.00 78.44 228 PHE A O 1
ATOM 1840 N N . THR A 1 229 ? 18.954 1.924 -14.514 1.00 85.44 229 THR A N 1
ATOM 1841 C CA . THR A 1 229 ? 18.264 0.716 -14.064 1.00 85.44 229 THR A CA 1
ATOM 1842 C C . THR A 1 229 ? 17.165 1.098 -13.088 1.00 85.44 229 THR A C 1
ATOM 1844 O O . THR A 1 229 ? 17.179 2.157 -12.454 1.00 85.44 229 THR A O 1
ATOM 1847 N N . TYR A 1 230 ? 16.176 0.225 -12.970 1.00 88.69 230 TYR A N 1
ATOM 1848 C CA . TYR A 1 230 ? 15.209 0.300 -11.895 1.00 88.69 230 TYR A CA 1
ATOM 1849 C C . TYR A 1 230 ? 14.938 -1.081 -11.326 1.00 88.69 230 TYR A C 1
ATOM 1851 O O . TYR A 1 230 ? 15.041 -2.075 -12.040 1.00 88.69 230 TYR A O 1
ATOM 1859 N N . THR A 1 231 ? 14.552 -1.126 -10.055 1.00 90.88 231 THR A N 1
ATOM 1860 C CA . THR A 1 231 ? 14.220 -2.347 -9.319 1.00 90.88 231 THR A CA 1
ATOM 1861 C C . THR A 1 231 ? 12.866 -2.182 -8.642 1.00 90.88 231 THR A C 1
ATOM 1863 O O . THR A 1 231 ? 12.634 -1.188 -7.952 1.00 90.88 231 THR A O 1
ATOM 1866 N N . ILE A 1 232 ? 11.965 -3.153 -8.809 1.00 89.75 232 ILE A N 1
ATOM 1867 C CA . ILE A 1 232 ? 10.756 -3.250 -7.984 1.00 89.75 232 ILE A CA 1
ATOM 1868 C C . ILE A 1 232 ? 11.173 -3.700 -6.583 1.00 89.75 232 ILE A C 1
ATOM 1870 O O . ILE A 1 232 ? 11.721 -4.788 -6.409 1.00 89.75 232 ILE A O 1
ATOM 1874 N N . LEU A 1 233 ? 10.914 -2.859 -5.585 1.00 84.06 233 LEU A N 1
ATOM 1875 C CA . LEU A 1 233 ? 11.241 -3.147 -4.194 1.00 84.06 233 LEU A CA 1
ATOM 1876 C C . LEU A 1 233 ? 10.191 -4.076 -3.582 1.00 84.06 233 LEU A C 1
ATOM 1878 O O . LEU A 1 233 ? 9.007 -3.743 -3.530 1.00 84.06 233 LEU A O 1
ATOM 1882 N N . THR A 1 234 ? 10.648 -5.211 -3.061 1.00 71.44 234 THR A N 1
ATOM 1883 C CA . THR A 1 234 ? 9.856 -6.124 -2.232 1.00 71.44 234 THR A CA 1
ATOM 1884 C C . THR A 1 234 ? 9.900 -5.651 -0.784 1.00 71.44 234 THR A C 1
ATOM 1886 O O . THR A 1 234 ? 10.857 -5.946 -0.066 1.00 71.44 234 THR A O 1
ATOM 1889 N N . GLY A 1 235 ? 8.894 -4.888 -0.356 1.00 73.88 235 GLY A N 1
ATOM 1890 C CA . GLY A 1 235 ? 8.721 -4.577 1.061 1.00 73.88 235 GLY A CA 1
ATOM 1891 C C . GLY A 1 235 ? 8.117 -5.754 1.833 1.00 73.88 235 GLY A C 1
ATOM 1892 O O . GLY A 1 235 ? 7.791 -6.797 1.265 1.00 73.88 235 GLY A O 1
ATOM 1893 N N . VAL A 1 236 ? 7.928 -5.563 3.137 1.00 85.69 236 VAL A N 1
ATOM 1894 C CA . VAL A 1 236 ? 7.118 -6.456 3.979 1.00 85.69 236 VAL A CA 1
ATOM 1895 C C . VAL A 1 236 ? 5.711 -5.872 4.169 1.00 85.69 236 VAL A C 1
ATOM 1897 O O . VAL A 1 236 ? 5.554 -4.649 4.095 1.00 85.69 236 VAL A O 1
ATOM 1900 N N . PRO A 1 237 ? 4.680 -6.701 4.412 1.00 92.62 237 PRO A N 1
ATOM 1901 C CA . PRO A 1 237 ? 3.403 -6.227 4.937 1.00 92.62 237 PRO A CA 1
ATOM 1902 C C . PRO A 1 237 ? 3.585 -5.394 6.209 1.00 92.62 237 PRO A C 1
ATOM 1904 O O . PRO A 1 237 ? 4.484 -5.663 7.004 1.00 92.62 237 PRO A O 1
ATOM 1907 N N . GLY A 1 238 ? 2.717 -4.406 6.409 1.00 93.25 238 GLY A N 1
ATOM 1908 C CA . GLY A 1 238 ? 2.857 -3.419 7.481 1.00 93.25 238 GLY A CA 1
ATOM 1909 C C . GLY A 1 238 ? 3.590 -2.145 7.051 1.00 93.25 238 GLY A C 1
ATOM 1910 O O . GLY A 1 238 ? 3.936 -1.319 7.893 1.00 93.25 238 GLY A O 1
ATOM 1911 N N . GLU A 1 239 ? 3.826 -1.949 5.751 1.00 90.19 239 GLU A N 1
ATOM 1912 C CA . GLU A 1 239 ? 4.470 -0.753 5.204 1.00 90.19 239 GLU A CA 1
ATOM 1913 C C . GLU A 1 239 ? 3.569 -0.072 4.176 1.00 90.19 239 GLU A C 1
ATOM 1915 O O . GLU A 1 239 ? 3.190 -0.662 3.165 1.00 90.19 239 GLU A O 1
ATOM 1920 N N . VAL A 1 240 ? 3.270 1.212 4.388 1.00 87.06 240 VAL A N 1
ATOM 1921 C CA . VAL A 1 240 ? 2.495 1.975 3.408 1.00 87.06 240 VAL A CA 1
ATOM 1922 C C . VAL A 1 240 ? 3.308 2.169 2.128 1.00 87.06 240 VAL A C 1
ATOM 1924 O O . VAL A 1 240 ? 4.417 2.725 2.110 1.00 87.06 240 VAL A O 1
ATOM 1927 N N . THR A 1 241 ? 2.739 1.700 1.017 1.00 84.12 241 THR A N 1
ATOM 1928 C CA . THR A 1 241 ? 3.373 1.772 -0.302 1.00 84.12 241 THR A CA 1
ATOM 1929 C C . THR A 1 241 ? 2.809 2.873 -1.187 1.00 84.12 241 THR A C 1
ATOM 1931 O O . THR A 1 241 ? 3.468 3.236 -2.157 1.00 84.12 241 THR A O 1
ATOM 1934 N N . TYR A 1 242 ? 1.651 3.457 -0.861 1.00 79.94 242 TYR A N 1
ATOM 1935 C CA . TYR A 1 242 ? 1.100 4.613 -1.576 1.00 79.94 242 TYR A CA 1
ATOM 1936 C C . TYR A 1 242 ? 0.262 5.504 -0.641 1.00 79.94 242 TYR A C 1
ATOM 1938 O O . TYR A 1 242 ? -0.754 5.029 -0.130 1.00 79.94 242 TYR A O 1
ATOM 1946 N N . PRO A 1 243 ? 0.607 6.789 -0.442 1.00 72.62 243 PRO A N 1
ATOM 1947 C CA . PRO A 1 243 ? -0.175 7.699 0.380 1.00 72.62 243 PRO A CA 1
ATOM 1948 C C . PRO A 1 243 ? -1.579 7.881 -0.191 1.00 72.62 243 PRO A C 1
ATOM 1950 O O . PRO A 1 243 ? -1.806 7.806 -1.406 1.00 72.62 243 PRO A O 1
ATOM 1953 N N . TYR A 1 244 ? -2.553 8.149 0.671 1.00 67.38 244 TYR A N 1
ATOM 1954 C CA . TYR A 1 244 ? -3.853 8.576 0.179 1.00 67.38 244 TYR A CA 1
ATOM 1955 C C . TYR A 1 244 ? -3.788 10.045 -0.255 1.00 67.38 244 TYR A C 1
ATOM 1957 O O . TYR A 1 244 ? -3.653 10.939 0.569 1.00 67.38 244 TYR A O 1
ATOM 1965 N N . ILE A 1 245 ? -3.883 10.305 -1.564 1.00 59.91 245 ILE A N 1
ATOM 1966 C CA . ILE A 1 245 ? -4.037 11.675 -2.064 1.00 59.91 245 ILE A CA 1
ATOM 1967 C C . ILE A 1 245 ? -5.431 12.158 -1.664 1.00 59.91 245 ILE A C 1
ATOM 1969 O O . ILE A 1 245 ? -6.440 11.598 -2.107 1.00 59.91 245 ILE A O 1
ATOM 1973 N N . ARG A 1 246 ? -5.449 13.183 -0.814 1.00 53.72 246 ARG A N 1
ATOM 1974 C CA . ARG A 1 246 ? -6.628 13.759 -0.175 1.00 53.72 246 ARG A CA 1
ATOM 1975 C C . ARG A 1 246 ? -7.774 14.012 -1.158 1.00 53.72 246 ARG A C 1
ATOM 1977 O O . ARG A 1 246 ? -7.674 14.817 -2.079 1.00 53.72 246 ARG A O 1
ATOM 1984 N N . THR A 1 247 ? -8.906 13.374 -0.879 1.00 54.97 247 THR A N 1
ATOM 1985 C CA . THR A 1 247 ? -10.234 13.868 -1.260 1.00 54.97 247 THR A CA 1
ATOM 1986 C C . THR A 1 247 ? -11.044 13.939 0.030 1.00 54.97 247 THR A C 1
ATOM 1988 O O . THR A 1 247 ? -11.050 12.977 0.803 1.00 54.97 247 THR A O 1
ATOM 1991 N N . ASP A 1 248 ? -11.655 15.091 0.319 1.00 59.41 248 ASP A N 1
ATOM 1992 C CA . ASP A 1 248 ? -11.992 15.484 1.701 1.00 59.41 248 ASP A CA 1
ATOM 1993 C C . ASP A 1 248 ? -12.995 14.563 2.425 1.00 59.41 248 ASP A C 1
ATOM 1995 O O . ASP A 1 248 ? -13.119 14.614 3.645 1.00 59.41 248 ASP A O 1
ATOM 1999 N N . SER A 1 249 ? -13.688 13.675 1.707 1.00 69.00 249 SER A N 1
ATOM 2000 C CA . SER A 1 249 ? -14.635 12.714 2.283 1.00 69.00 249 SER A CA 1
ATOM 2001 C C . SER A 1 249 ? -13.995 11.485 2.950 1.00 69.00 249 SER A C 1
ATOM 2003 O O . SER A 1 249 ? -14.697 10.771 3.670 1.00 69.00 249 SER A O 1
ATOM 2005 N N . ASN A 1 250 ? -12.701 11.211 2.728 1.00 77.00 250 ASN A N 1
ATOM 2006 C CA . ASN A 1 250 ? -12.049 9.970 3.183 1.00 77.00 250 ASN A CA 1
ATOM 2007 C C . ASN A 1 250 ? -10.667 10.146 3.840 1.00 77.00 250 ASN A C 1
ATOM 2009 O O . ASN A 1 250 ? -9.899 9.185 3.913 1.00 77.00 250 ASN A O 1
ATOM 2013 N N . HIS A 1 251 ? -10.366 11.344 4.333 1.00 83.75 251 HIS A N 1
ATOM 2014 C CA . HIS A 1 251 ? -9.124 11.643 5.048 1.00 83.75 251 HIS A CA 1
ATOM 2015 C C . HIS A 1 251 ? -8.833 10.633 6.178 1.00 83.75 251 HIS A C 1
ATOM 2017 O O . HIS A 1 251 ? -9.730 10.267 6.947 1.00 83.75 251 HIS A O 1
ATOM 2023 N N . GLY A 1 252 ? -7.601 10.120 6.213 1.00 85.25 252 GLY A N 1
ATOM 2024 C CA . GLY A 1 252 ? -7.112 9.149 7.193 1.00 85.25 252 GLY A CA 1
ATOM 2025 C C . GLY A 1 252 ? -7.758 7.756 7.119 1.00 85.25 252 GLY A C 1
ATOM 2026 O O . GLY A 1 252 ? -7.516 6.932 7.998 1.00 85.25 252 GLY A O 1
ATOM 2027 N N . ARG A 1 253 ? -8.618 7.457 6.129 1.00 91.12 253 ARG A N 1
ATOM 2028 C CA . ARG A 1 253 ? -9.399 6.197 6.101 1.00 91.12 253 ARG A CA 1
ATOM 2029 C C . ARG A 1 253 ? -8.757 5.039 5.353 1.00 91.12 253 ARG A C 1
ATOM 2031 O O . ARG A 1 253 ? -9.216 3.911 5.534 1.00 91.12 253 ARG A O 1
ATOM 2038 N N . TYR A 1 254 ? -7.775 5.290 4.489 1.00 91.06 254 TYR A N 1
ATOM 2039 C CA . TYR A 1 254 ? -7.266 4.286 3.553 1.00 91.06 254 TYR A CA 1
ATOM 2040 C C . TYR A 1 254 ? -5.761 4.079 3.683 1.00 91.06 254 TYR A C 1
ATOM 2042 O O . TYR A 1 254 ? -4.975 4.981 3.411 1.00 91.06 254 TYR A O 1
ATOM 2050 N N . ILE A 1 255 ? -5.377 2.849 4.018 1.00 93.25 255 ILE A N 1
ATOM 2051 C CA . ILE A 1 255 ? -3.991 2.448 4.246 1.00 93.25 255 ILE A CA 1
ATOM 2052 C C . ILE A 1 255 ? -3.628 1.473 3.130 1.00 93.25 255 ILE A C 1
ATOM 2054 O O . ILE A 1 255 ? -4.141 0.352 3.091 1.00 93.25 255 ILE A O 1
ATOM 2058 N N . ARG A 1 256 ? -2.818 1.932 2.167 1.00 89.38 256 ARG A N 1
ATOM 2059 C CA . ARG A 1 256 ? -2.406 1.143 0.997 1.00 89.38 256 ARG A CA 1
ATOM 2060 C C . ARG A 1 256 ? -1.059 0.490 1.220 1.00 89.38 256 ARG A C 1
ATOM 2062 O O . ARG A 1 256 ? -0.067 1.177 1.449 1.00 89.38 256 ARG A O 1
ATOM 2069 N N . ASP A 1 257 ? -1.033 -0.817 1.041 1.00 91.69 257 ASP A N 1
ATOM 2070 C CA . ASP A 1 257 ? 0.148 -1.648 1.208 1.00 91.69 257 ASP A CA 1
ATOM 2071 C C . ASP A 1 257 ? 0.169 -2.669 0.072 1.00 91.69 257 ASP A C 1
ATOM 2073 O O . ASP A 1 257 ? -0.685 -3.549 -0.001 1.00 91.69 257 ASP A O 1
ATOM 2077 N N . ALA A 1 258 ? 1.100 -2.524 -0.866 1.00 89.06 258 ALA A N 1
ATOM 2078 C CA . ALA A 1 258 ? 1.214 -3.430 -2.002 1.00 89.06 258 ALA A CA 1
ATOM 2079 C C . ALA A 1 258 ? 1.931 -4.747 -1.691 1.00 89.06 258 ALA A C 1
ATOM 2081 O O . ALA A 1 258 ? 1.848 -5.649 -2.527 1.00 89.06 258 ALA A O 1
ATOM 2082 N N . ASN A 1 259 ? 2.594 -4.839 -0.533 1.00 90.81 259 ASN A N 1
ATOM 2083 C CA . ASN A 1 259 ? 3.375 -5.997 -0.104 1.00 90.81 259 ASN A CA 1
ATOM 2084 C C . ASN A 1 259 ? 2.475 -7.095 0.486 1.00 90.81 259 ASN A C 1
ATOM 2086 O O . ASN A 1 259 ? 2.883 -8.250 0.539 1.00 90.81 259 ASN A O 1
ATOM 2090 N N . VAL A 1 260 ? 1.259 -6.750 0.922 1.00 93.69 260 VAL A N 1
ATOM 2091 C CA . VAL A 1 260 ? 0.206 -7.698 1.323 1.00 93.69 260 VAL A CA 1
ATOM 2092 C C . VAL A 1 260 ? -0.266 -8.542 0.125 1.00 93.69 260 VAL A C 1
ATOM 2094 O O . VAL A 1 260 ? -0.523 -8.011 -0.958 1.00 93.69 260 VAL A O 1
ATOM 2097 N N . ASP A 1 261 ? -0.453 -9.854 0.320 1.00 92.75 261 ASP A N 1
ATOM 2098 C CA . ASP A 1 261 ? -1.095 -10.736 -0.665 1.00 92.75 261 ASP A CA 1
ATOM 2099 C C . ASP A 1 261 ? -2.617 -10.533 -0.684 1.00 92.75 261 ASP A C 1
ATOM 2101 O O . ASP A 1 261 ? -3.393 -11.274 -0.075 1.00 92.75 261 ASP A O 1
ATOM 2105 N N . TRP A 1 262 ? -3.064 -9.513 -1.412 1.00 93.06 262 TRP A N 1
ATOM 2106 C CA . TRP A 1 262 ? -4.486 -9.206 -1.548 1.00 93.06 262 TRP A CA 1
ATOM 2107 C C . TRP A 1 262 ? -5.294 -10.322 -2.213 1.00 93.06 262 TRP A C 1
ATOM 2109 O O . TRP A 1 262 ? -6.489 -10.429 -1.929 1.00 93.06 262 TRP A O 1
ATOM 2119 N N . SER A 1 263 ? -4.674 -11.176 -3.037 1.00 90.94 263 SER A N 1
ATOM 2120 C CA . SER A 1 263 ? -5.355 -12.345 -3.606 1.00 90.94 263 SER A CA 1
ATOM 2121 C C . SER A 1 263 ? -5.674 -13.431 -2.573 1.00 90.94 263 SER A C 1
ATOM 2123 O O . SER A 1 263 ? -6.653 -14.152 -2.751 1.00 90.94 263 SER A O 1
ATOM 2125 N N . ALA A 1 264 ? -4.916 -13.510 -1.473 1.00 92.06 264 ALA A N 1
ATOM 2126 C CA . ALA A 1 264 ? -5.188 -14.435 -0.371 1.00 92.06 264 ALA A CA 1
ATOM 2127 C C . ALA A 1 264 ? -6.304 -13.938 0.573 1.00 92.06 264 ALA A C 1
ATOM 2129 O O . ALA A 1 264 ? -6.939 -14.734 1.268 1.00 92.06 264 ALA A O 1
ATOM 2130 N N . ILE A 1 265 ? -6.583 -12.628 0.598 1.00 93.00 265 ILE A N 1
ATOM 2131 C CA . ILE A 1 265 ? -7.574 -12.022 1.500 1.00 93.00 265 ILE A CA 1
ATOM 2132 C C . ILE A 1 265 ? -8.942 -11.949 0.808 1.00 93.00 265 ILE A C 1
ATOM 2134 O O . ILE A 1 265 ? -9.491 -10.874 0.521 1.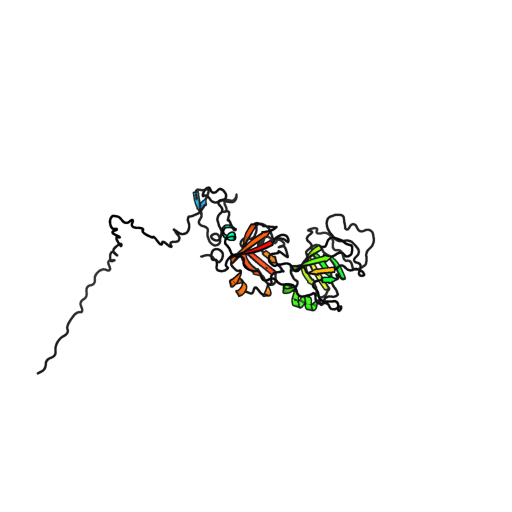00 93.00 265 ILE A O 1
ATOM 2138 N N . ASP A 1 266 ? -9.525 -13.117 0.547 1.00 92.12 266 ASP A N 1
ATOM 2139 C CA . ASP A 1 266 ? -10.900 -13.229 0.064 1.00 92.12 266 ASP A CA 1
ATOM 2140 C C . ASP A 1 266 ? -11.939 -12.792 1.124 1.00 92.12 266 ASP A C 1
ATOM 2142 O O . ASP A 1 266 ? -11.618 -12.253 2.190 1.00 92.12 266 ASP A O 1
ATOM 2146 N N . LYS A 1 267 ? -13.230 -12.884 0.779 1.00 93.69 267 LYS A N 1
ATOM 2147 C CA . LYS A 1 267 ? -14.329 -12.396 1.628 1.00 93.69 267 LYS A CA 1
ATOM 2148 C C . LYS A 1 267 ? -14.407 -13.120 2.971 1.00 93.69 267 LYS A C 1
ATOM 2150 O O . LYS A 1 267 ? -14.785 -12.473 3.949 1.00 93.69 267 LYS A O 1
ATOM 2155 N N . ASP A 1 268 ? -14.076 -14.400 3.005 1.00 94.31 268 ASP A N 1
ATOM 2156 C CA . ASP A 1 268 ? -14.216 -15.231 4.186 1.00 94.31 268 ASP A CA 1
ATOM 2157 C C . ASP A 1 268 ? -12.908 -15.209 4.990 1.00 94.31 268 ASP A C 1
ATOM 2159 O O . ASP A 1 268 ? -12.970 -14.920 6.182 1.00 94.31 268 ASP A O 1
ATOM 2163 N N . THR A 1 269 ? -11.732 -15.248 4.343 1.00 94.50 269 THR A N 1
ATOM 2164 C CA . THR A 1 269 ? -10.436 -14.938 4.988 1.00 94.50 269 THR A CA 1
ATOM 2165 C C . THR A 1 269 ? -10.460 -13.588 5.713 1.00 94.50 269 THR A C 1
ATOM 2167 O O . THR A 1 269 ? -9.937 -13.471 6.819 1.00 94.50 269 THR A O 1
ATOM 2170 N N . TRP A 1 270 ? -11.086 -12.559 5.131 1.00 94.12 270 TRP A N 1
ATOM 2171 C CA . TRP A 1 270 ? -11.281 -11.270 5.804 1.00 94.12 270 TRP A CA 1
ATOM 2172 C C . TRP A 1 270 ? -12.133 -11.375 7.065 1.00 94.12 270 TRP A C 1
ATOM 2174 O O . TRP A 1 270 ? -11.726 -10.869 8.105 1.00 94.12 270 TRP A O 1
ATOM 2184 N N . LYS A 1 271 ? -13.308 -12.004 6.979 1.00 91.38 271 LYS A N 1
ATOM 2185 C CA . LYS A 1 271 ? -14.212 -12.132 8.129 1.00 91.38 271 LYS A CA 1
ATOM 2186 C C . LYS A 1 271 ? -13.573 -12.919 9.264 1.00 91.38 271 LYS A C 1
ATOM 2188 O O . LYS A 1 271 ? -13.715 -12.518 10.403 1.00 91.38 271 LYS A O 1
ATOM 2193 N N . THR A 1 272 ? -12.889 -14.010 8.932 1.00 91.06 272 THR A N 1
ATOM 2194 C CA . THR A 1 272 ? -12.337 -14.965 9.897 1.00 91.06 272 THR A CA 1
ATOM 2195 C C . THR A 1 272 ? -11.024 -14.509 10.529 1.00 91.06 272 THR A C 1
ATOM 2197 O O . THR A 1 272 ? -10.652 -15.073 11.547 1.00 91.06 272 THR A O 1
ATOM 2200 N N . ASN A 1 273 ? -10.314 -13.520 9.961 1.00 92.69 273 ASN A N 1
ATOM 2201 C CA . ASN A 1 273 ? -8.990 -13.120 10.471 1.00 92.69 273 ASN A CA 1
ATOM 2202 C C . ASN A 1 273 ? -8.779 -11.609 10.686 1.00 92.69 273 ASN A C 1
ATOM 2204 O O . ASN A 1 273 ? -7.869 -11.252 11.418 1.00 92.69 273 ASN A O 1
ATOM 2208 N N . TYR A 1 274 ? -9.536 -10.719 10.030 1.00 93.44 274 TYR A N 1
ATOM 2209 C CA . TYR A 1 274 ? -9.164 -9.291 9.932 1.00 93.44 274 TYR A CA 1
ATOM 2210 C C . TYR A 1 274 ? -10.305 -8.293 10.154 1.00 93.44 274 TYR A C 1
ATOM 2212 O O . TYR A 1 274 ? -10.051 -7.126 10.461 1.00 93.44 274 TYR A O 1
ATOM 2220 N N . ALA A 1 275 ? -11.556 -8.693 9.919 1.00 89.50 275 ALA A N 1
ATOM 2221 C CA . ALA A 1 275 ? -12.702 -7.827 10.152 1.00 89.50 275 ALA A CA 1
ATOM 2222 C C . ALA A 1 275 ? -12.686 -7.380 11.613 1.00 89.50 275 ALA A C 1
ATOM 2224 O O . ALA A 1 275 ? -12.516 -8.212 12.482 1.00 89.50 275 ALA A O 1
ATOM 2225 N N . ASN A 1 276 ? -12.888 -6.095 11.898 1.00 83.44 276 ASN A N 1
ATOM 2226 C CA . ASN A 1 276 ? -12.974 -5.571 13.266 1.00 83.44 276 ASN A CA 1
ATOM 2227 C C . ASN A 1 276 ? -11.660 -5.549 14.072 1.00 83.44 276 ASN A C 1
ATOM 2229 O O . ASN A 1 276 ? -11.603 -4.816 15.052 1.00 83.44 276 ASN A O 1
ATOM 2233 N N . CYS A 1 277 ? -10.588 -6.217 13.648 1.00 90.62 277 CYS A N 1
ATOM 2234 C CA . CYS A 1 277 ? -9.266 -6.050 14.257 1.00 90.62 277 CYS A CA 1
ATOM 2235 C C . CYS A 1 277 ? -8.795 -4.576 14.197 1.00 90.62 277 CYS A C 1
ATOM 2237 O O . CYS A 1 277 ? -9.248 -3.778 13.365 1.00 90.62 277 CYS A O 1
ATOM 2239 N N . LEU A 1 278 ? -7.863 -4.192 15.066 1.00 91.31 278 LEU A N 1
ATOM 2240 C CA . LEU A 1 278 ? -7.273 -2.853 15.083 1.00 91.31 278 LEU A CA 1
ATOM 2241 C C . LEU A 1 278 ? -6.041 -2.796 14.176 1.00 91.31 278 LEU A C 1
ATOM 2243 O O . LEU A 1 278 ? -5.120 -3.596 14.317 1.00 91.31 278 LEU A O 1
ATOM 2247 N N . LEU A 1 279 ? -5.994 -1.812 13.277 1.00 94.44 279 LEU A N 1
ATOM 2248 C CA . LEU A 1 279 ? -4.767 -1.409 12.597 1.00 94.44 279 LEU A CA 1
ATOM 2249 C C . LEU A 1 279 ? -4.040 -0.415 13.506 1.00 94.44 279 LEU A C 1
ATOM 2251 O O . LEU A 1 279 ? -4.553 0.677 13.744 1.00 94.44 279 LEU A O 1
ATOM 2255 N N . VAL A 1 280 ? -2.872 -0.801 14.019 1.00 94.88 280 VAL A N 1
ATOM 2256 C CA . VAL A 1 280 ? -2.045 -0.018 14.952 1.00 94.88 280 VAL A CA 1
ATOM 2257 C C . VAL A 1 280 ? -0.835 0.522 14.205 1.00 94.88 280 VAL A C 1
ATOM 2259 O O . VAL A 1 280 ? -0.080 -0.260 13.626 1.00 94.88 280 VAL A O 1
ATOM 2262 N N . VAL A 1 281 ? -0.631 1.838 14.222 1.00 95.94 281 VAL A N 1
ATOM 2263 C CA . VAL A 1 281 ? 0.524 2.488 13.594 1.00 95.94 281 VAL A CA 1
ATOM 2264 C C . VAL A 1 281 ? 1.715 2.440 14.548 1.00 95.94 281 VAL A C 1
ATOM 2266 O O . VAL A 1 281 ? 1.674 2.968 15.657 1.00 95.94 281 VAL A O 1
ATOM 2269 N N . THR A 1 282 ? 2.786 1.787 14.108 1.00 95.81 282 THR A N 1
ATOM 2270 C CA . THR A 1 282 ? 3.975 1.470 14.912 1.00 95.81 282 THR A CA 1
ATOM 2271 C C . THR A 1 282 ? 5.161 2.392 14.656 1.00 95.81 282 THR A C 1
ATOM 2273 O O . THR A 1 282 ? 6.090 2.379 15.456 1.00 95.81 282 THR A O 1
ATOM 2276 N N . ALA A 1 283 ? 5.153 3.161 13.561 1.00 93.31 283 ALA A N 1
ATOM 2277 C CA . ALA A 1 283 ? 6.133 4.213 13.292 1.00 93.31 283 ALA A CA 1
ATOM 2278 C C . ALA A 1 283 ? 5.615 5.232 12.261 1.00 93.31 283 ALA A C 1
ATOM 2280 O O . ALA A 1 283 ? 4.835 4.868 11.374 1.00 93.31 283 ALA A O 1
ATOM 2281 N N . GLY A 1 284 ? 6.123 6.466 12.314 1.00 88.00 284 GLY A N 1
ATOM 2282 C CA . GLY A 1 284 ? 5.934 7.488 11.275 1.00 88.00 284 GLY A CA 1
ATOM 2283 C C . GLY A 1 284 ? 4.621 8.270 11.387 1.00 88.00 284 GLY A C 1
ATOM 2284 O O . GLY A 1 284 ? 4.130 8.541 12.479 1.00 88.00 284 GLY A O 1
ATOM 2285 N N . THR A 1 285 ? 4.039 8.682 10.260 1.00 84.94 285 THR A N 1
ATOM 2286 C CA . THR A 1 285 ? 2.804 9.486 10.274 1.00 84.94 285 THR A CA 1
ATOM 2287 C C . THR A 1 285 ? 1.639 8.716 10.912 1.00 84.94 285 THR A C 1
ATOM 2289 O O . THR A 1 285 ? 1.262 7.640 10.433 1.00 84.94 285 THR A O 1
ATOM 2292 N N . ASN A 1 286 ? 1.068 9.313 11.969 1.00 89.75 286 ASN A N 1
ATOM 2293 C CA . ASN A 1 286 ? 0.117 8.749 12.943 1.00 89.75 286 ASN A CA 1
ATOM 2294 C C . ASN A 1 286 ? 0.690 7.713 13.944 1.00 89.75 286 ASN A C 1
ATOM 2296 O O . ASN A 1 286 ? -0.072 6.905 14.465 1.00 89.75 286 ASN A O 1
ATOM 2300 N N . GLU A 1 287 ? 1.997 7.694 14.225 1.00 93.75 287 GLU A N 1
ATOM 2301 C CA . GLU A 1 287 ? 2.608 6.788 15.218 1.00 93.75 287 GLU A CA 1
ATOM 2302 C C . GLU A 1 287 ? 1.896 6.804 16.580 1.00 93.75 287 GLU A C 1
ATOM 2304 O O . GLU A 1 287 ? 1.594 7.860 17.131 1.00 93.75 287 GLU A O 1
ATOM 2309 N N . GLY A 1 288 ? 1.623 5.610 17.114 1.00 88.19 288 GLY A N 1
ATOM 2310 C CA . GLY A 1 288 ? 0.885 5.427 18.363 1.00 88.19 288 GLY A CA 1
ATOM 2311 C C . GLY A 1 288 ? -0.638 5.446 18.209 1.00 88.19 288 GLY A C 1
ATOM 2312 O O . GLY A 1 288 ? -1.331 5.025 19.128 1.00 88.19 288 GLY A O 1
ATOM 2313 N N . GLU A 1 289 ? -1.191 5.864 17.068 1.00 90.12 289 GLU A N 1
ATOM 2314 C CA . GLU A 1 289 ? -2.629 5.766 16.803 1.00 90.12 289 GLU A CA 1
ATOM 2315 C C . GLU A 1 289 ? -3.029 4.348 16.371 1.00 90.12 289 GLU A C 1
ATOM 2317 O O . GLU A 1 289 ? -2.311 3.660 15.639 1.00 90.12 289 GLU A O 1
ATOM 2322 N N . SER A 1 290 ? -4.250 3.938 16.711 1.00 91.25 290 SER A N 1
ATOM 2323 C CA . SER A 1 290 ? -4.878 2.751 16.133 1.00 91.25 290 SER A CA 1
ATOM 2324 C C . SER A 1 290 ? -6.311 3.012 15.688 1.00 91.25 290 SER A C 1
ATOM 2326 O O . SER A 1 290 ? -7.022 3.847 16.251 1.00 91.25 290 SER A O 1
ATOM 2328 N N . ARG A 1 291 ? -6.757 2.328 14.633 1.00 90.31 291 ARG A N 1
ATOM 2329 C CA . ARG A 1 291 ? -8.133 2.427 14.132 1.00 90.31 291 ARG A CA 1
ATOM 2330 C C . ARG A 1 291 ? -8.648 1.064 13.709 1.00 90.31 29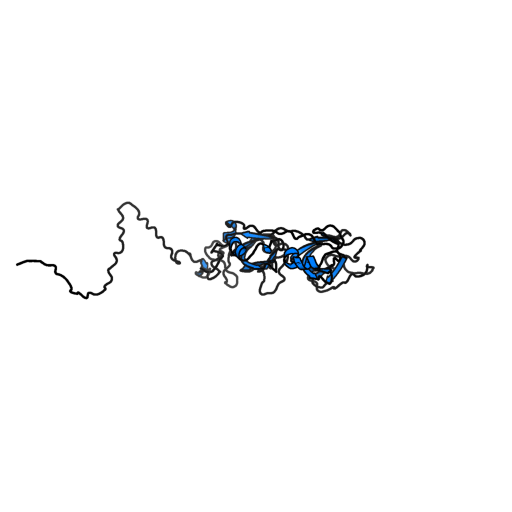1 ARG A C 1
ATOM 2332 O O . ARG A 1 291 ? -7.949 0.276 13.076 1.00 90.31 291 ARG A O 1
ATOM 2339 N N . ARG A 1 292 ? -9.919 0.811 14.004 1.00 89.12 292 ARG A N 1
ATOM 2340 C CA . ARG A 1 292 ? -10.598 -0.429 13.632 1.00 89.12 292 ARG A CA 1
ATOM 2341 C C . ARG A 1 292 ? -10.692 -0.591 12.118 1.00 89.12 292 ARG A C 1
ATOM 2343 O O . ARG A 1 292 ? -11.247 0.276 11.437 1.00 89.12 292 ARG A O 1
ATOM 2350 N N . LEU A 1 293 ? -10.285 -1.759 11.634 1.00 92.19 293 LEU A N 1
ATOM 2351 C CA . LEU A 1 293 ? -10.528 -2.256 10.287 1.00 92.19 293 LEU A CA 1
ATOM 2352 C C . LEU A 1 293 ? -12.033 -2.409 10.009 1.00 92.19 293 LEU A C 1
ATOM 2354 O O . LEU A 1 293 ? -12.722 -3.251 10.584 1.00 92.19 293 LEU A O 1
ATOM 2358 N N . SER A 1 294 ? -12.555 -1.582 9.101 1.00 89.31 294 SER A N 1
ATOM 2359 C CA . SER A 1 294 ? -13.963 -1.572 8.680 1.00 89.31 294 SER A CA 1
ATOM 2360 C C . SER A 1 294 ? -14.188 -2.121 7.270 1.00 89.31 294 SER A C 1
ATOM 2362 O O . SER A 1 294 ? -15.327 -2.376 6.879 1.00 89.31 294 SER A O 1
ATOM 2364 N N . GLY A 1 295 ? -13.121 -2.332 6.501 1.00 92.25 295 GLY A N 1
ATOM 2365 C CA . GLY A 1 295 ? -13.202 -2.905 5.165 1.00 92.25 295 GLY A CA 1
ATOM 2366 C C . GLY A 1 295 ? -11.840 -3.093 4.514 1.00 92.25 295 GLY A C 1
ATOM 2367 O O . GLY A 1 295 ? -10.798 -2.757 5.074 1.00 92.25 295 GLY A O 1
ATOM 2368 N N . ARG A 1 296 ? -11.858 -3.598 3.282 1.00 94.50 296 ARG A N 1
ATOM 2369 C CA . ARG A 1 296 ? -10.673 -3.765 2.439 1.00 94.50 296 ARG A CA 1
ATOM 2370 C C . ARG A 1 296 ? -11.033 -3.662 0.962 1.00 94.50 296 ARG A C 1
ATOM 2372 O O . ARG A 1 296 ? -12.187 -3.880 0.591 1.00 94.50 296 ARG A O 1
ATOM 2379 N N . ASN A 1 297 ? -10.047 -3.402 0.114 1.00 92.00 297 ASN A N 1
ATOM 2380 C CA . ASN A 1 297 ? -10.206 -3.388 -1.335 1.00 92.00 297 ASN A CA 1
ATOM 2381 C C . ASN A 1 297 ? -9.014 -4.075 -2.007 1.00 92.00 297 ASN A C 1
ATOM 2383 O O . ASN A 1 297 ? -7.922 -3.518 -2.041 1.00 92.00 297 ASN A O 1
ATOM 2387 N N . ILE A 1 298 ? -9.254 -5.260 -2.576 1.00 91.31 298 ILE A N 1
ATOM 2388 C CA . ILE A 1 298 ? -8.243 -6.082 -3.259 1.00 91.31 298 ILE A CA 1
ATOM 2389 C C . ILE A 1 298 ? -7.679 -5.338 -4.482 1.00 91.31 298 ILE A C 1
ATOM 2391 O O . ILE A 1 298 ? -6.482 -5.096 -4.576 1.00 91.31 298 ILE A O 1
ATOM 2395 N N . GLY A 1 299 ? -8.544 -4.874 -5.394 1.00 87.06 299 GLY A N 1
ATOM 2396 C CA . GLY A 1 299 ? -8.114 -4.250 -6.657 1.00 87.06 299 GLY A CA 1
ATOM 2397 C C . GLY A 1 299 ? -7.437 -2.879 -6.510 1.00 87.06 299 GLY A C 1
ATOM 2398 O O . GLY A 1 299 ? -6.767 -2.415 -7.436 1.00 87.06 299 GLY A O 1
ATOM 2399 N N . SER A 1 300 ? -7.613 -2.216 -5.364 1.00 86.44 300 SER A N 1
ATOM 2400 C CA . SER A 1 300 ? -6.930 -0.961 -5.009 1.00 86.44 300 SER A CA 1
ATOM 2401 C C . SER A 1 300 ? -5.942 -1.105 -3.846 1.00 86.44 300 SER A C 1
ATOM 2403 O O . SER A 1 300 ? -5.435 -0.083 -3.383 1.00 86.44 300 SER A O 1
ATOM 2405 N N . LYS A 1 301 ? -5.674 -2.344 -3.411 1.00 90.75 301 LYS A N 1
ATOM 2406 C CA . LYS A 1 301 ? -4.700 -2.733 -2.384 1.00 90.75 301 LYS A CA 1
ATOM 2407 C C . LYS A 1 301 ? -4.734 -1.876 -1.113 1.00 90.75 301 LYS A C 1
ATOM 2409 O O . LYS A 1 301 ? -3.730 -1.256 -0.765 1.00 90.75 301 LYS A O 1
ATOM 2414 N N . TYR A 1 302 ? -5.891 -1.783 -0.452 1.00 92.56 302 TYR A N 1
ATOM 2415 C CA . TYR A 1 302 ? -6.003 -1.021 0.800 1.00 92.56 302 TYR A CA 1
ATOM 2416 C C . TYR A 1 302 ? -6.880 -1.646 1.877 1.00 92.56 302 TYR A C 1
ATOM 2418 O O . TYR A 1 302 ? -7.921 -2.247 1.598 1.00 92.56 302 TYR A O 1
ATOM 2426 N N . TRP A 1 303 ? -6.504 -1.366 3.121 1.00 95.44 303 TRP A N 1
ATOM 2427 C CA . TRP A 1 303 ? -7.365 -1.446 4.294 1.00 95.44 303 TRP A CA 1
ATOM 2428 C C . TRP A 1 303 ? -8.219 -0.182 4.409 1.00 95.44 303 TRP A C 1
ATOM 2430 O O . TRP A 1 303 ? -7.772 0.915 4.069 1.00 95.44 303 TRP A O 1
ATOM 2440 N N . THR A 1 304 ? -9.456 -0.329 4.879 1.00 93.81 304 THR A N 1
ATOM 2441 C CA . THR A 1 304 ? -10.319 0.788 5.288 1.00 93.81 304 THR A CA 1
ATOM 2442 C C . THR A 1 304 ? -10.447 0.772 6.798 1.00 93.81 304 THR A C 1
ATOM 2444 O O . THR A 1 304 ? -10.745 -0.282 7.362 1.00 93.81 304 THR A O 1
ATOM 2447 N N . VAL A 1 305 ? -10.275 1.924 7.438 1.00 92.06 305 VAL A N 1
ATOM 2448 C CA . VAL A 1 305 ? -10.457 2.075 8.886 1.00 92.06 305 VAL A CA 1
ATOM 2449 C C . VAL A 1 305 ? -11.625 2.993 9.237 1.00 92.06 305 VAL A C 1
ATOM 2451 O O . VAL A 1 305 ? -12.104 3.785 8.417 1.00 92.06 305 VAL A O 1
ATOM 2454 N N . THR A 1 306 ? -12.164 2.855 10.449 1.00 85.94 306 THR A N 1
ATOM 2455 C CA . THR A 1 306 ? -13.216 3.744 10.965 1.00 85.94 306 THR A CA 1
ATOM 2456 C C . THR A 1 306 ? -13.124 3.916 12.490 1.00 85.94 306 THR A C 1
ATOM 2458 O O . THR A 1 306 ? -13.232 2.907 13.193 1.00 85.94 306 THR A O 1
ATOM 2461 N N . PRO A 1 307 ? -13.017 5.161 13.008 1.00 84.38 307 PRO A N 1
ATOM 2462 C CA . PRO A 1 307 ? -12.869 6.420 12.258 1.00 84.38 307 PRO A CA 1
ATOM 2463 C C . PRO A 1 307 ? -11.560 6.482 11.444 1.00 84.38 307 PRO A C 1
ATOM 2465 O O . PRO A 1 307 ? -10.779 5.533 11.448 1.00 84.38 307 PRO A O 1
ATOM 2468 N N . GLY A 1 308 ? -11.360 7.559 10.681 1.00 87.19 308 GLY A N 1
ATOM 2469 C CA . GLY A 1 308 ? -10.069 7.810 10.033 1.00 87.19 308 GLY A CA 1
ATOM 2470 C C . GLY A 1 308 ? -8.985 8.149 11.060 1.00 87.19 308 GLY A C 1
ATOM 2471 O O . GLY A 1 308 ? -9.294 8.525 12.196 1.00 87.19 308 GLY A O 1
ATOM 2472 N N . PHE A 1 309 ? -7.725 8.011 10.662 1.00 89.00 309 PHE A N 1
ATOM 2473 C CA . PHE A 1 309 ? -6.590 8.597 11.374 1.00 89.00 309 PHE A CA 1
ATOM 2474 C C . PHE A 1 309 ? -6.624 10.140 11.335 1.00 89.00 309 PHE A C 1
ATOM 2476 O O . PHE A 1 309 ? -7.339 10.695 10.496 1.00 89.00 309 PHE A O 1
ATOM 2483 N N . PRO A 1 310 ? -5.893 10.830 12.236 1.00 87.50 310 PRO A N 1
ATOM 2484 C CA . PRO A 1 310 ? -5.814 12.292 12.252 1.00 87.50 310 PRO A CA 1
ATOM 2485 C C . PRO A 1 310 ? -5.180 12.894 10.995 1.00 87.50 310 PRO A C 1
ATOM 2487 O O . PRO A 1 310 ? -5.553 13.999 10.630 1.00 87.50 310 PRO A O 1
ATOM 2490 N N . GLU A 1 311 ? -4.263 12.170 10.345 1.00 85.81 311 GLU A N 1
ATOM 2491 C CA . GLU A 1 311 ? -3.639 12.543 9.072 1.00 85.81 311 GLU A CA 1
ATOM 2492 C C . GLU A 1 311 ? -3.697 11.391 8.051 1.00 85.81 311 GLU A C 1
ATOM 2494 O O . GLU A 1 311 ? -3.837 10.214 8.407 1.00 85.81 311 GLU A O 1
ATOM 2499 N N . ASP A 1 312 ? -3.549 11.703 6.760 1.00 84.50 312 ASP A N 1
ATOM 2500 C CA . ASP A 1 312 ? -3.427 10.687 5.707 1.00 84.50 312 ASP A CA 1
ATOM 2501 C C . ASP A 1 312 ? -2.083 9.939 5.829 1.00 84.50 312 ASP A C 1
ATOM 2503 O O . ASP A 1 312 ? -1.017 10.549 5.826 1.00 84.50 312 ASP A O 1
ATOM 2507 N N . SER A 1 313 ? -2.119 8.603 5.919 1.00 83.75 313 SER A N 1
ATOM 2508 C CA . SER A 1 313 ? -0.907 7.776 6.026 1.00 83.75 313 SER A CA 1
ATOM 2509 C C . SER A 1 313 ? 0.018 7.937 4.815 1.00 83.75 313 SER A C 1
ATOM 2511 O O . SER A 1 313 ? -0.445 7.947 3.669 1.00 83.75 313 SER A O 1
ATOM 2513 N N . ASP A 1 314 ? 1.329 7.973 5.058 1.00 81.56 314 ASP A N 1
ATOM 2514 C CA . ASP A 1 314 ? 2.360 8.201 4.042 1.00 81.56 314 ASP A CA 1
ATOM 2515 C C . ASP A 1 314 ? 3.440 7.104 4.030 1.00 81.56 314 ASP A C 1
ATOM 2517 O O . ASP A 1 314 ? 3.342 6.100 4.725 1.00 81.56 314 ASP A O 1
ATOM 2521 N N . TYR A 1 315 ? 4.490 7.273 3.221 1.00 78.19 315 TYR A N 1
ATOM 2522 C CA . TYR A 1 315 ? 5.567 6.287 3.064 1.00 78.19 315 TYR A CA 1
ATOM 2523 C C . TYR A 1 315 ? 6.395 6.008 4.337 1.00 78.19 315 TYR A C 1
ATOM 2525 O O . TYR A 1 315 ? 7.149 5.027 4.368 1.00 78.19 315 TYR A O 1
ATOM 2533 N N . THR A 1 316 ? 6.294 6.853 5.366 1.00 82.44 316 THR A N 1
ATOM 2534 C CA . THR A 1 316 ? 6.902 6.656 6.691 1.00 82.44 316 THR A CA 1
ATOM 2535 C C . THR A 1 316 ? 6.036 5.777 7.589 1.00 82.44 316 THR A C 1
ATOM 2537 O O . THR A 1 316 ? 6.587 5.031 8.395 1.00 82.44 316 THR A O 1
ATOM 2540 N N . THR A 1 317 ? 4.710 5.778 7.398 1.00 86.00 317 THR A N 1
ATOM 2541 C CA . THR A 1 317 ? 3.770 4.982 8.193 1.00 86.00 317 THR A CA 1
ATOM 2542 C C . THR A 1 317 ? 4.130 3.492 8.130 1.00 86.00 317 THR A C 1
ATOM 2544 O O . THR A 1 317 ? 4.160 2.872 7.058 1.00 86.00 317 THR A O 1
ATOM 2547 N N . ARG A 1 318 ? 4.394 2.904 9.300 1.00 93.75 318 ARG A N 1
ATOM 2548 C CA . ARG A 1 318 ? 4.444 1.454 9.531 1.00 93.75 318 ARG A CA 1
ATOM 2549 C C . ARG A 1 318 ? 3.298 1.048 10.438 1.00 93.75 318 ARG A C 1
ATOM 2551 O O . ARG A 1 318 ? 2.898 1.822 11.301 1.00 93.75 318 ARG A O 1
ATOM 2558 N N . TYR A 1 319 ? 2.751 -0.140 10.229 1.00 96.38 319 TYR A N 1
ATOM 2559 C CA . TYR A 1 319 ? 1.600 -0.615 10.982 1.00 96.38 319 TYR A CA 1
ATOM 2560 C C . TYR A 1 319 ? 1.624 -2.127 11.189 1.00 96.38 319 TYR A C 1
ATOM 2562 O O . TYR A 1 319 ? 2.288 -2.868 10.468 1.00 96.38 319 TYR A O 1
ATOM 2570 N N . LYS A 1 320 ? 0.832 -2.578 12.157 1.00 96.38 320 LYS A N 1
ATOM 2571 C CA . LYS A 1 320 ? 0.458 -3.980 12.346 1.00 96.38 320 LYS A CA 1
ATOM 2572 C C . LYS A 1 320 ? -1.047 -4.107 12.553 1.00 96.38 320 LYS A C 1
ATOM 2574 O O . LYS A 1 320 ? -1.729 -3.104 12.761 1.00 96.38 320 LYS A O 1
ATOM 2579 N N . ILE A 1 321 ? -1.560 -5.330 12.503 1.00 95.69 321 ILE A N 1
ATOM 2580 C CA . ILE A 1 321 ? -2.956 -5.632 12.832 1.00 95.69 321 ILE A CA 1
ATOM 2581 C C . ILE A 1 321 ? -2.966 -6.421 14.142 1.00 95.69 321 ILE A C 1
ATOM 2583 O O . ILE A 1 321 ? -2.175 -7.348 14.293 1.00 95.69 321 ILE A O 1
ATOM 2587 N N . VAL A 1 322 ? -3.827 -6.054 15.090 1.00 93.25 322 VAL A N 1
ATOM 2588 C CA . VAL A 1 322 ? -3.992 -6.763 16.371 1.00 93.25 322 VAL A CA 1
ATOM 2589 C C . VAL A 1 322 ? -5.464 -7.003 16.699 1.00 93.25 322 VAL A C 1
ATOM 2591 O O . VAL A 1 322 ? -6.342 -6.282 16.220 1.00 93.25 322 VAL A O 1
ATOM 2594 N N . GLY A 1 323 ? -5.723 -7.988 17.553 1.00 89.50 323 GLY A N 1
ATOM 2595 C CA . GLY A 1 323 ? -7.046 -8.310 18.085 1.00 89.50 323 GLY A CA 1
ATOM 2596 C C . GLY A 1 323 ? -7.681 -9.525 17.420 1.00 89.50 323 GLY A C 1
ATOM 2597 O O . GLY A 1 323 ? -7.071 -10.201 16.595 1.00 89.50 323 GLY A O 1
ATOM 2598 N N . ASP A 1 324 ? -8.926 -9.790 17.794 1.00 85.06 324 ASP A N 1
ATOM 2599 C CA . ASP A 1 324 ? -9.721 -10.925 17.328 1.00 85.06 324 ASP A CA 1
ATOM 2600 C C . ASP A 1 324 ? -10.878 -10.407 16.446 1.00 85.06 324 ASP A C 1
ATOM 2602 O O . ASP A 1 324 ? -11.490 -9.389 16.786 1.00 85.06 324 ASP A O 1
ATOM 2606 N N . PRO A 1 325 ? -11.179 -11.028 15.294 1.00 83.94 325 PRO A N 1
ATOM 2607 C CA . PRO A 1 325 ? -12.257 -10.564 14.430 1.00 83.94 325 PRO A CA 1
ATOM 2608 C C . PRO A 1 325 ? -13.675 -10.797 14.973 1.00 83.94 325 PRO A C 1
ATOM 2610 O O . PRO A 1 325 ? -14.593 -10.062 14.585 1.00 83.94 325 PRO A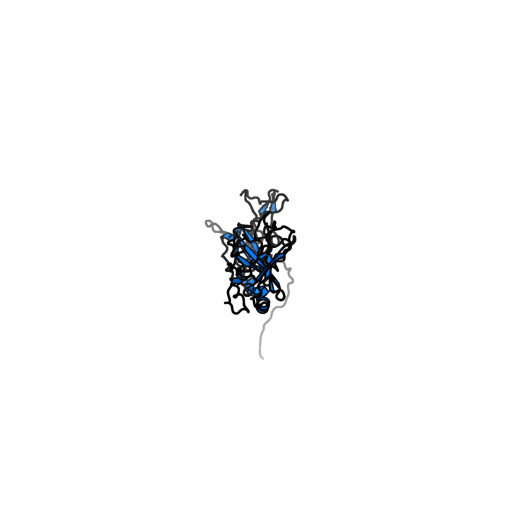 O 1
ATOM 2613 N N . ASP A 1 326 ? -13.850 -11.756 15.887 1.00 77.81 326 ASP A N 1
ATOM 2614 C CA . ASP A 1 326 ? -15.088 -11.973 16.645 1.00 77.81 326 ASP A CA 1
ATOM 2615 C C . ASP A 1 326 ? -15.178 -11.052 17.880 1.00 77.81 326 ASP A C 1
ATOM 2617 O O . ASP A 1 326 ? -16.164 -11.087 18.626 1.00 77.81 326 ASP A O 1
ATOM 2621 N N . ASP A 1 327 ? -14.184 -10.180 18.100 1.00 71.88 327 ASP A N 1
ATOM 2622 C CA . ASP A 1 327 ? -14.204 -9.217 19.193 1.00 71.88 327 ASP A CA 1
ATOM 2623 C C . ASP A 1 327 ? -15.314 -8.179 19.001 1.00 71.88 327 ASP A C 1
ATOM 2625 O O . ASP A 1 327 ? -15.213 -7.187 18.263 1.00 71.88 327 ASP A O 1
ATOM 2629 N N . ASN A 1 328 ? -16.401 -8.400 19.734 1.00 58.50 328 ASN A N 1
ATOM 2630 C CA . ASN A 1 328 ? -17.559 -7.528 19.718 1.00 58.50 328 ASN A CA 1
ATOM 2631 C C . ASN A 1 328 ? -17.243 -6.111 20.203 1.00 58.50 328 ASN A C 1
ATOM 2633 O O . ASN A 1 328 ? -17.922 -5.197 19.732 1.00 58.50 328 ASN A O 1
ATOM 2637 N N . ARG A 1 329 ? -16.171 -5.884 20.993 1.00 64.94 329 ARG A N 1
ATOM 2638 C CA . ARG A 1 329 ? -15.667 -4.524 21.286 1.00 64.94 329 ARG A CA 1
ATOM 2639 C C . ARG A 1 329 ? -15.474 -3.728 20.003 1.00 64.94 329 ARG A C 1
ATOM 2641 O O . ARG A 1 329 ? -15.640 -2.519 20.018 1.00 64.94 329 ARG A O 1
ATOM 2648 N N . TYR A 1 330 ? -15.199 -4.383 18.877 1.00 58.25 330 TYR A N 1
ATOM 2649 C CA . TYR A 1 330 ? -14.977 -3.734 17.596 1.00 58.25 330 TYR A CA 1
ATOM 2650 C C . TYR A 1 330 ? -16.048 -4.061 16.530 1.00 58.25 330 TYR A C 1
ATOM 2652 O O . TYR A 1 330 ? -16.260 -3.241 15.626 1.00 58.25 330 TYR A O 1
ATOM 2660 N N . ALA A 1 331 ? -16.778 -5.180 16.629 1.00 44.09 331 ALA A N 1
ATOM 2661 C CA . ALA A 1 331 ? -17.584 -5.750 15.536 1.00 44.09 331 ALA A CA 1
ATOM 2662 C C . ALA A 1 331 ? -18.804 -4.939 15.044 1.00 44.09 331 ALA A C 1
ATOM 2664 O O . ALA A 1 331 ? -18.733 -4.199 14.050 1.00 44.09 331 ALA A O 1
ATOM 2665 N N . SER A 1 332 ? -19.943 -5.017 15.725 1.00 36.25 332 SER A N 1
ATOM 2666 C CA . SER A 1 332 ? -21.198 -4.335 15.357 1.00 36.25 332 SER A CA 1
ATOM 2667 C C . SER A 1 332 ? -21.830 -3.668 16.576 1.00 36.25 332 SER A C 1
ATOM 2669 O O . SER A 1 332 ? -21.275 -3.750 17.658 1.00 36.25 332 SER A O 1
ATOM 2671 N N . GLY A 1 333 ? -22.904 -2.883 16.409 1.00 39.19 333 GLY A N 1
ATOM 2672 C CA . GLY A 1 333 ? -23.670 -2.448 17.585 1.00 39.19 333 GLY A CA 1
ATOM 2673 C C . GLY A 1 333 ? -24.251 -3.686 18.269 1.00 39.19 333 GLY A C 1
ATOM 2674 O O . GLY A 1 333 ? -24.480 -4.670 17.561 1.00 39.19 333 GLY A O 1
ATOM 2675 N N . GLY A 1 334 ? -24.414 -3.631 19.595 1.00 31.20 334 GLY A N 1
ATOM 2676 C CA . GLY A 1 334 ? -25.042 -4.712 20.365 1.00 31.20 334 GLY A CA 1
ATOM 2677 C C . GLY A 1 334 ? -26.447 -5.052 19.879 1.00 31.20 334 GLY A C 1
ATOM 2678 O O . GLY A 1 334 ? -27.091 -4.150 19.290 1.00 31.20 334 GLY A O 1
#

pLDDT: mean 72.45, std 20.54, range [29.84, 96.38]

Sequence (334 aa):
MITGVCMIMALLVFVGDSRAADDDIPFFAGETGLPNVMFIFDNSDSMQDVPYLRKDGNTLRPRGWRWRYGVKDEDGDGFIDETKDGNIDYDYNKYTSADVEVPMLGKIPPPLPRIDGGPAGLSSTVTKINRNQYWYLIYDENLDWNAIKAGWPENYRYNKIQIEDPGGGSPQIRTIYNYNKDSKYWTVYRHDSDENYNIDYLAGVDATDKCYANNSGWCTTYDNSNPFTYTILTGVPGEVTYPYIRTDSNHGRYIRDANVDWSAIDKDTWKTNYANCLLVVTAGTNEGESRRLSGRNIGSKYWTVTPGFPEDSDYTTRYKIVGDPDDNRYASGG

Foldseek 3Di:
DDDDDDDDDDDDDDDDDPDDDPPPPDDPPDDPPDPPPDDDPDPDPVPPDPFAAAPVRDTDDDDWQRLLFAFDDPVVPSHGDADPVRHTHTHQCVCVVVWAFFDFAFDAAFFFAFPVPDDTHQKDFFPFWKDAQFWIKGADPGGPLVVCVVCPLQHQALFWKWKDDPVHDDIDIWTFHDADSVRRTTITGDPDNGRDDTDGQPDADDDDDPVPPDDDDDDGGQDPVDTIMMGGDQDAPQFASAWPDDDPVQFQFKGADSRGNLVVCDPVVCLFGAQQWKKAWCWDDLHRDIFGFHDADSSRRITTGPPGGPGTDDRGTGITTTHGSPPPSRHGGD

Secondary structure (DSSP, 8-state):
------------------PPP----------TTS----------HHHH--PEEPTTSPEE---TTGGGSEEP-SS-SSB--B-TTSPBPEESSTTTTTSPBPPPPB-PPPPBPBSSSPPPBSEEE-SEEEEETTEEEEE-TTB-HHHHHHHHHHHTTT-EEEEE-TT-PPPEEEEEEEEETTTTEEEEE---------EE-SS---S---TTSSS----S---TTSPPEEEEE---TTB--B-----TTSTT-EEE-SSB-TTT--HHHHHHHTTT-EEEEEESTTTT-EEEEEEEETTTTEEEESS--SS---TT-EEEEES-TT-TTTSS--

Radius of gyration: 33.85 Å; chains: 1; bounding box: 106×88×92 Å